Protein 4PBH (pdb70)

CATH classification: 3.40.190.170

Sequence (293 aa):
KEFRLGLITPSPHTWTKAAEAFGAELSEKSGGAHSVSVFPARQLGNEAQLQQLQTGALDAFTVAEVSNRVPNGAFYAPYLAGDINHAAAILRSDTARGLAVLPQQEAGVVGVGFGSSAGRQILSRGAVNSAADLSGLKLRITPFDPILDFYNALGAAPTPPLPAVYDALANGQVDAIDDVELINVLKCHEHADDTILLISNHFPVGLISARVYAGSDADKAISELAKHVDSTLDVYVKEPEWTDALTKVGKTFKRRVDQSFFGDAIAQWETIWADKKAPSLPELRKTAADLQAENLYFQ

B-factor: mean 11.23, std 7.2, range [3.05, 46.14]

Radius of gyration: 19.08 Å; Cα contacts (8 Å, |Δi|>4): 553; chains: 1; bounding box: 40×57×40 Å

Organism: Ruegeria pomeroyi (strain ATCC 700808 / DSM 15171 / DSS-3) (NCBI:txid246200)

GO terms:
  GO:0015740 C4-dicarboxylate transport (P, TAS)
  GO:0030288 outer membrane-bounded periplasmic space (C, TAS)

InterPro domains:
  IPR018389 TRAP transporter solute receptor DctP [PF03480] (34-292)
  IPR018389 TRAP transporter solute receptor DctP [PTHR33376] (11-319)
  IPR038404 TRAP transporter solute receptor DctP superfamily [G3DSA:3.40.190.170] (27-327)

Foldseek 3Di:
DEAEEEEQDDCVDLVNVLVVVLQVVVCVVVVNPYGYDYHYNQNVHDPLVLVCLQVVVHQYDFVQSVCVQAVLLLLLQFPLDVALFLSLLLQPDPLNVVCPCCCVRSQKRWLGKAKDHKWKFFLDDDDFLLVQAAFAEEDAPHVLVVLLSVLSNHNYDYGLVCQLVCLVPVVGGMYIALVSCVVVVSNQNTAEIEAESSTMTDIGRNVVLVVDPVCVVSSVSSVSNSVNSVVVVCRVVSLVVVVVPPHHYYYDYDVRSPCSSVSSCVVCCVRNVSNVVSSVSSVVCVVVVVTDD

Nearest PDB structures (foldseek):
  4pbh-assembly1_A  TM=1.003E+00  e=1.874E-50  Ruegeria pomeroyi DSS-3
  2cex-assembly2_B  TM=8.825E-01  e=1.040E-19  Haemophilus influenzae
  4pf8-assembly2_B  TM=9.011E-01  e=2.348E-18  Sulfitobacter sp. NAS-14.1
  4oan-assembly2_B  TM=8.914E-01  e=1.705E-16  Rhodopseudomonas palustris HaA2
  4n4u-assembly2_B  TM=7.291E-01  e=4.613E-13  Bordetella bronchiseptica RB50

Structure (mmCIF, N/CA/C/O backbone):
data_4PBH
#
_entry.id   4PBH
#
_cell.length_a   62.591
_cell.length_b   62.929
_cell.length_c   75.740
_cell.angle_alpha   90.000
_cell.angle_beta   90.000
_cell.angle_gamma   90.000
#
_symmetry.space_group_name_H-M   'P 21 21 21'
#
loop_
_entity.id
_entity.type
_entity.pdbx_description
1 polymer 'TRAP dicarboxylate transporter, DctP subunit, putative'
2 non-polymer 'BENZOIC ACID'
3 water water
#
loop_
_atom_site.group_PDB
_atom_si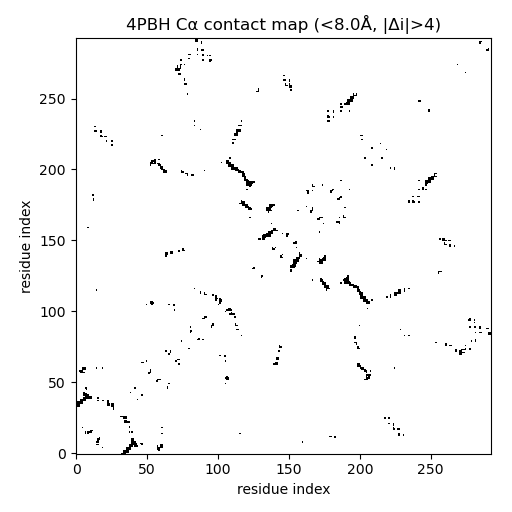te.id
_atom_site.type_symbol
_atom_site.label_atom_id
_atom_site.label_alt_id
_atom_site.label_comp_id
_atom_site.label_asym_id
_atom_site.label_entity_id
_atom_site.label_seq_id
_atom_site.pdbx_PDB_ins_code
_atom_site.Cartn_x
_atom_site.Cartn_y
_atom_site.Cartn_z
_atom_site.occupancy
_atom_site.B_iso_or_equiv
_atom_site.auth_seq_id
_atom_site.auth_comp_id
_atom_site.auth_asym_id
_atom_site.auth_atom_id
_atom_site.pdbx_PDB_model_num
ATOM 1 N N . LYS A 1 27 ? 4.023 18.243 0.768 1.00 15.41 27 LYS A N 1
ATOM 2 C CA . LYS A 1 27 ? 3.004 19.200 1.175 1.00 15.52 27 LYS A CA 1
ATOM 3 C C . LYS A 1 27 ? 3.170 20.479 0.374 1.00 12.52 27 LYS A C 1
ATOM 4 O O . LYS A 1 27 ? 4.286 20.894 0.074 1.00 13.12 27 LYS A O 1
ATOM 22 N N . GLU A 1 28 ? 2.052 21.105 0.021 1.00 15.83 28 GLU A N 1
ATOM 23 C CA . GLU A 1 28 ? 2.066 22.405 -0.634 1.00 14.81 28 GLU A CA 1
ATOM 24 C C . GLU A 1 28 ? 1.918 23.485 0.426 1.00 12.61 28 GLU A C 1
ATOM 25 O O . GLU A 1 28 ? 0.806 23.718 0.918 1.00 17.99 28 GLU A O 1
ATOM 37 N N . PHE A 1 29 ? 3.021 24.096 0.809 1.00 8.04 29 PHE A N 1
ATOM 38 C CA . PHE A 1 29 ? 2.981 25.146 1.806 1.00 7.55 29 PHE A CA 1
ATOM 39 C C . PHE A 1 29 ? 2.581 26.466 1.145 1.00 7.85 29 PHE A C 1
ATOM 40 O O . PHE A 1 29 ? 2.852 26.677 -0.055 1.00 10.13 29 PHE A O 1
ATOM 57 N N . ARG A 1 30 ? 1.941 27.349 1.901 1.00 6.11 30 ARG A N 1
ATOM 58 C CA . ARG A 1 30 ? 1.693 28.716 1.470 1.00 5.61 30 ARG A CA 1
ATOM 59 C C . ARG A 1 30 ? 2.557 29.658 2.295 1.00 4.97 30 ARG A C 1
ATOM 60 O O . ARG A 1 30 ? 2.688 29.476 3.520 1.00 5.84 30 ARG A O 1
ATOM 81 N N . LEU A 1 31 ? 3.129 30.652 1.634 1.00 4.48 31 LEU A N 1
ATOM 82 C CA . LEU A 1 31 ? 3.985 31.633 2.268 1.00 4.49 31 LEU A CA 1
ATOM 83 C C . LEU A 1 31 ? 3.497 33.025 1.888 1.00 4.43 31 LEU A C 1
ATOM 84 O O . LEU A 1 31 ? 3.462 33.375 0.703 1.00 5.15 31 LEU A O 1
ATOM 100 N N . GLY A 1 32 ? 3.112 33.812 2.887 1.00 4.54 32 GLY A N 1
ATOM 101 C CA . GLY A 1 32 ? 2.597 35.158 2.653 1.00 4.78 32 GLY A CA 1
ATOM 102 C C . GLY A 1 32 ? 3.603 36.262 2.932 1.00 4.43 32 GLY A C 1
ATOM 103 O O . GLY A 1 32 ? 4.492 36.120 3.767 1.00 4.70 32 GLY A O 1
ATOM 107 N N . LEU A 1 33 ? 3.448 37.359 2.191 1.00 4.00 33 LEU A N 1
ATOM 108 C CA . LEU A 1 33 ? 4.161 38.617 2.441 1.00 4.28 33 LEU A CA 1
ATOM 109 C C . LEU A 1 33 ? 3.244 39.778 2.150 1.00 4.44 33 LEU A C 1
ATOM 110 O O . LEU A 1 33 ? 2.282 39.640 1.404 1.00 5.28 33 LEU A O 1
ATOM 126 N N . ILE A 1 34 ? 3.595 40.939 2.684 1.00 3.79 34 ILE A N 1
ATOM 127 C CA . ILE A 1 34 ? 2.916 42.171 2.313 1.00 4.32 34 ILE A CA 1
ATOM 128 C C . ILE A 1 34 ? 3.639 42.958 1.243 1.00 4.63 34 ILE A C 1
ATOM 129 O O . ILE A 1 34 ? 3.101 43.953 0.760 1.00 5.28 34 ILE A O 1
ATOM 145 N N . THR A 1 35 ? 4.841 42.545 0.870 1.00 4.54 35 THR A N 1
ATOM 146 C CA . THR A 1 35 ? 5.658 43.305 -0.050 1.00 4.72 35 THR A CA 1
ATOM 147 C C . THR A 1 35 ? 5.232 43.086 -1.501 1.00 5.78 35 THR A C 1
ATOM 148 O O . THR A 1 35 ? 4.762 42.005 -1.883 1.00 5.67 35 THR A O 1
ATOM 159 N N . PRO A 1 36 ? 5.430 44.099 -2.349 1.00 5.01 36 PRO A N 1
ATOM 160 C CA . PRO A 1 36 ? 5.065 43.934 -3.751 1.00 5.43 36 PRO A CA 1
ATOM 161 C C . PRO A 1 36 ? 6.005 42.971 -4.467 1.00 5.42 36 PRO A C 1
ATOM 162 O O . PRO A 1 36 ? 7.048 42.580 -3.948 1.00 5.73 36 PRO A O 1
ATOM 173 N N . SER A 1 37 ? 5.627 42.586 -5.667 1.00 6.97 37 SER A N 1
ATOM 174 C CA . SER A 1 37 ? 6.378 41.593 -6.425 1.00 7.54 37 SER A CA 1
ATOM 175 C C . SER A 1 37 ? 7.840 41.942 -6.726 1.00 9.21 37 SER A C 1
ATOM 176 O O . SER A 1 37 ? 8.684 41.052 -6.668 1.00 9.43 37 SER A O 1
ATOM 184 N N . PRO A 1 38 ? 8.165 43.211 -7.001 1.00 8.38 38 PRO A N 1
ATOM 185 C CA . PRO A 1 38 ? 9.589 43.513 -7.243 1.00 9.87 38 PRO A CA 1
ATOM 186 C C . PRO A 1 38 ? 10.461 43.549 -5.987 1.00 8.41 38 PRO A C 1
ATOM 187 O O . PRO A 1 38 ? 11.686 43.700 -6.091 1.00 9.44 38 PRO A O 1
ATOM 198 N N . HIS A 1 39 ? 9.860 43.437 -4.818 1.00 6.72 39 HIS A N 1
ATOM 199 C CA . HIS A 1 39 ? 10.586 43.630 -3.587 1.00 5.76 39 HIS A CA 1
ATOM 200 C C . HIS A 1 39 ? 11.579 42.499 -3.329 1.00 4.83 39 HIS A C 1
ATOM 201 O O . HIS A 1 39 ? 11.319 41.333 -3.612 1.00 5.49 39 HIS A O 1
ATOM 216 N N . THR A 1 40 ? 12.702 42.857 -2.733 1.00 4.58 40 THR A N 1
ATOM 217 C CA . THR A 1 40 ? 13.721 41.907 -2.321 1.00 4.49 40 THR A CA 1
ATOM 218 C C . THR A 1 40 ? 13.137 40.714 -1.571 1.00 3.80 40 THR A C 1
ATOM 219 O O . THR A 1 40 ? 13.559 39.579 -1.773 1.00 4.28 40 THR A O 1
ATOM 230 N N . TRP A 1 41 ? 12.256 40.959 -0.620 1.00 3.74 41 TRP A N 1
ATOM 231 C CA . TRP A 1 41 ? 11.700 39.857 0.154 1.00 4.15 41 TRP A CA 1
ATOM 232 C C . TRP A 1 41 ? 10.909 38.880 -0.692 1.00 3.84 41 TRP A C 1
ATOM 233 O O . TRP A 1 41 ? 10.947 37.670 -0.458 1.00 5.02 41 TRP A O 1
ATOM 254 N N . THR A 1 42 ? 10.129 39.403 -1.621 1.00 4.19 42 THR A N 1
ATOM 255 C CA . THR A 1 42 ? 9.324 38.547 -2.470 1.00 4.77 42 THR A CA 1
ATOM 256 C C . THR A 1 42 ? 10.212 37.672 -3.321 1.00 4.84 42 THR A C 1
ATOM 257 O O . THR A 1 42 ? 9.978 36.476 -3.479 1.00 5.52 42 THR A O 1
ATOM 268 N N . LYS A 1 43 ? 11.264 38.254 -3.865 1.00 5.18 43 LYS A N 1
ATOM 269 C CA . LYS A 1 43 ? 12.216 37.487 -4.656 1.00 5.79 43 LYS A CA 1
ATOM 270 C C . LYS A 1 43 ? 12.878 36.402 -3.800 1.00 5.59 43 LYS A C 1
ATOM 271 O O . LYS A 1 43 ? 13.093 35.288 -4.269 1.00 6.24 43 LYS A O 1
ATOM 290 N N . ALA A 1 44 ? 13.240 36.728 -2.570 1.00 5.07 44 ALA A N 1
ATOM 291 C CA . ALA A 1 44 ? 13.855 35.743 -1.692 1.00 4.90 44 ALA A CA 1
ATOM 292 C C . ALA A 1 44 ? 12.887 34.608 -1.372 1.00 4.66 44 ALA A C 1
ATOM 293 O O . ALA A 1 44 ? 13.294 33.460 -1.257 1.00 5.86 44 ALA A O 1
ATOM 300 N N . ALA A 1 45 ? 11.617 34.939 -1.196 1.00 4.76 45 ALA A N 1
ATOM 301 C CA . ALA A 1 45 ? 10.612 33.913 -0.924 1.00 5.04 45 ALA A CA 1
ATOM 302 C C . ALA A 1 45 ? 10.440 32.976 -2.116 1.00 5.30 45 ALA A C 1
ATOM 303 O O . ALA A 1 45 ? 10.303 31.757 -1.950 1.00 5.60 45 ALA A O 1
ATOM 310 N N . GLU A 1 46 ? 10.458 33.523 -3.317 1.00 5.28 46 GL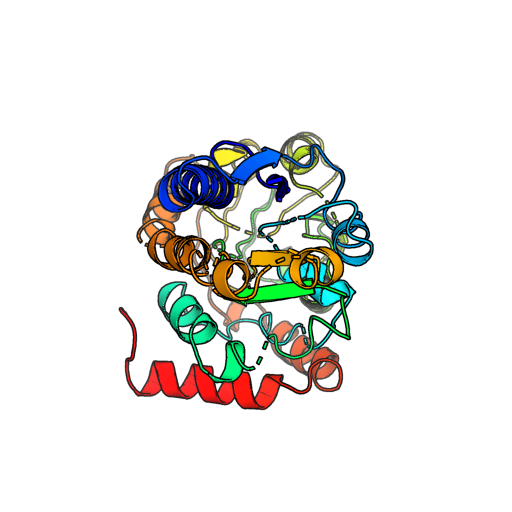U A N 1
ATOM 311 C CA . GLU A 1 46 ? 10.360 32.698 -4.513 1.00 6.70 46 GLU A CA 1
ATOM 312 C C . GLU A 1 46 ? 11.591 31.803 -4.634 1.00 6.73 46 GLU A C 1
ATOM 313 O O . GLU A 1 46 ? 11.489 30.633 -5.006 1.00 7.38 46 GLU A O 1
ATOM 325 N N . ALA A 1 47 ? 12.771 32.341 -4.339 1.00 6.56 47 ALA A N 1
ATOM 326 C CA . ALA A 1 47 ? 13.990 31.556 -4.415 1.00 6.94 47 ALA A CA 1
ATOM 327 C C . ALA A 1 47 ? 13.964 30.429 -3.382 1.00 5.46 47 ALA A C 1
ATOM 328 O O . ALA A 1 47 ? 14.367 29.303 -3.668 1.00 6.75 47 ALA A O 1
ATOM 335 N N . PHE A 1 48 ? 13.498 30.737 -2.177 1.00 5.66 48 PHE A N 1
ATOM 336 C CA . PHE A 1 48 ? 13.302 29.724 -1.152 1.00 6.19 48 PHE A CA 1
ATOM 337 C C . PHE A 1 48 ? 12.369 28.612 -1.640 1.00 5.22 48 PHE A C 1
ATOM 338 O O . PHE A 1 48 ? 12.669 27.434 -1.502 1.00 6.45 48 PHE A O 1
ATOM 355 N N . GLY A 1 49 ? 11.250 29.002 -2.234 1.00 5.94 49 GLY A N 1
ATOM 356 C CA . GLY A 1 49 ? 10.280 28.018 -2.696 1.00 7.18 49 GLY A CA 1
ATOM 357 C C . GLY A 1 49 ? 10.852 27.112 -3.765 1.00 7.56 49 GLY A C 1
ATOM 358 O O . GLY A 1 49 ? 10.617 25.901 -3.775 1.00 8.33 49 GLY A O 1
ATOM 362 N N . ALA A 1 50 ? 11.611 27.688 -4.688 1.00 7.88 50 ALA A N 1
ATOM 363 C CA . ALA A 1 50 ? 12.224 26.898 -5.737 1.00 9.15 50 ALA A CA 1
ATOM 364 C C . ALA A 1 50 ? 13.212 25.911 -5.146 1.00 7.84 50 ALA A C 1
ATOM 365 O O . ALA A 1 50 ? 13.258 24.735 -5.549 1.00 9.09 50 ALA A O 1
ATOM 372 N N . GLU A 1 51 ? 14.024 26.364 -4.208 1.00 7.74 51 GLU A N 1
ATOM 373 C CA . GLU A 1 51 ? 15.019 25.488 -3.642 1.00 8.37 51 GLU A CA 1
ATOM 374 C C . GLU A 1 51 ? 14.381 24.396 -2.782 1.00 7.04 51 GLU A C 1
ATOM 375 O O . GLU A 1 51 ? 14.857 23.273 -2.771 1.00 8.75 51 GLU A O 1
ATOM 387 N N . LEU A 1 52 ? 13.289 24.711 -2.091 1.00 7.46 52 LEU A N 1
ATOM 388 C CA . LEU A 1 52 ? 12.638 23.677 -1.292 1.00 8.36 52 LEU A CA 1
ATOM 389 C C . LEU A 1 52 ? 12.060 22.583 -2.193 1.00 7.72 52 LEU A C 1
ATOM 390 O O . LEU A 1 52 ? 12.158 21.395 -1.893 1.00 8.58 52 LEU A O 1
ATOM 406 N N . SER A 1 53 ? 11.478 22.985 -3.317 1.00 7.90 53 SER A N 1
ATOM 407 C CA . SER A 1 53 ? 10.978 22.028 -4.284 1.00 9.10 53 SER A CA 1
ATOM 408 C C . SER A 1 53 ? 12.112 21.107 -4.746 1.00 8.82 53 SER A C 1
ATOM 409 O O . SER A 1 53 ? 11.951 19.885 -4.819 1.00 10.32 53 SER A O 1
ATOM 417 N N . GLU A 1 54 ? 13.265 21.689 -5.054 1.00 8.90 54 GLU A N 1
ATOM 418 C CA . GLU A 1 54 ? 14.389 20.906 -5.546 1.00 10.56 54 GLU A CA 1
ATOM 419 C C . GLU A 1 54 ? 14.980 20.012 -4.460 1.00 9.81 54 GLU A C 1
ATOM 420 O O . GLU A 1 54 ? 15.174 18.815 -4.672 1.00 10.67 54 GLU A O 1
ATOM 432 N N . LYS A 1 55 ? 15.244 20.588 -3.291 1.00 9.68 55 LYS A N 1
ATOM 433 C CA . LYS A 1 55 ? 15.895 19.825 -2.239 1.00 11.42 55 LYS A CA 1
ATOM 434 C C . LYS A 1 55 ? 15.016 18.703 -1.728 1.00 11.74 55 LYS A C 1
ATOM 435 O O . LYS A 1 55 ? 15.524 17.689 -1.254 1.00 15.33 55 LYS A O 1
ATOM 454 N N . SER A 1 56 ? 13.705 18.879 -1.802 1.00 11.07 56 SER A N 1
ATOM 455 C CA . SER A 1 56 ? 12.778 17.845 -1.350 1.00 11.57 56 SER A CA 1
ATOM 456 C C . SER A 1 56 ? 12.448 16.821 -2.425 1.00 9.98 56 SER A C 1
ATOM 457 O O . SER A 1 56 ? 11.615 15.955 -2.206 1.00 10.03 56 SER A O 1
ATOM 465 N N . GLY A 1 57 ? 13.074 16.920 -3.591 1.00 10.19 57 GLY A N 1
ATOM 466 C CA . GLY A 1 57 ? 12.760 16.021 -4.687 1.00 10.96 57 GLY A CA 1
ATOM 467 C C . GLY A 1 57 ? 11.314 16.119 -5.137 1.00 10.20 57 GLY A C 1
ATOM 468 O O . GLY A 1 57 ? 10.764 15.143 -5.655 1.00 11.34 57 GLY A O 1
ATOM 472 N N . GLY A 1 58 ? 10.698 17.282 -4.956 1.00 10.14 58 GLY A N 1
ATOM 473 C CA . GLY A 1 58 ? 9.322 17.481 -5.362 1.00 11.60 58 GLY A CA 1
ATOM 474 C C . GLY A 1 58 ? 8.291 17.042 -4.348 1.00 11.86 58 GLY A C 1
ATOM 475 O O . GLY A 1 58 ? 7.096 17.123 -4.623 1.00 14.86 58 GLY A O 1
ATOM 479 N N . ALA A 1 59 ? 8.738 16.591 -3.184 1.00 11.06 59 ALA A N 1
ATOM 480 C CA . ALA A 1 59 ? 7.815 16.178 -2.134 1.00 11.53 59 ALA A CA 1
ATOM 481 C C . ALA A 1 59 ? 7.055 17.367 -1.557 1.00 11.97 59 ALA A C 1
ATOM 482 O O . ALA A 1 59 ? 5.902 17.231 -1.135 1.00 14.95 59 ALA A O 1
ATOM 489 N N . HIS A 1 60 ? 7.707 18.526 -1.522 1.00 9.99 60 HIS A N 1
ATOM 490 C CA . HIS A 1 60 ? 7.121 19.753 -1.002 1.00 9.38 60 HIS A CA 1
ATOM 491 C C . HIS A 1 60 ? 7.193 20.856 -2.046 1.00 10.94 60 HIS A C 1
ATOM 492 O O . HIS A 1 60 ? 8.055 20.859 -2.925 1.00 11.73 60 HIS A O 1
ATOM 507 N N . SER A 1 61 ? 6.292 21.821 -1.921 1.00 10.18 61 SER A N 1
ATOM 508 C CA . SER A 1 61 ? 6.379 23.037 -2.705 1.00 10.39 61 SER A CA 1
ATOM 509 C C . SER A 1 61 ? 5.930 24.199 -1.854 1.00 9.83 61 SER A C 1
ATOM 510 O O . SER A 1 61 ? 5.355 24.006 -0.776 1.00 9.98 61 SER A O 1
ATOM 518 N N . VAL A 1 62 ? 6.194 25.395 -2.350 1.00 8.77 62 VAL A N 1
ATOM 519 C CA . VAL A 1 62 ? 5.756 26.610 -1.690 1.00 9.12 62 VAL A CA 1
ATOM 520 C C . VAL A 1 62 ? 5.046 27.476 -2.701 1.00 9.50 62 VAL A C 1
ATOM 521 O O . VAL A 1 62 ? 5.575 27.732 -3.782 1.00 12.15 62 VAL A O 1
ATOM 534 N N . SER A 1 63 ? 3.839 27.897 -2.376 1.00 7.90 63 SER A N 1
ATOM 535 C CA . SER A 1 63 ? 3.130 28.885 -3.158 1.00 7.44 63 SER A CA 1
ATOM 536 C C . SER A 1 63 ? 3.262 30.206 -2.427 1.00 6.49 63 SER A C 1
ATOM 537 O O . SER A 1 63 ? 2.873 30.319 -1.264 1.00 6.96 63 SER A O 1
ATOM 545 N N . VAL A 1 64 ? 3.843 31.182 -3.101 1.00 6.03 64 VAL A N 1
ATOM 546 C CA . VAL A 1 64 ? 4.129 32.479 -2.522 1.00 5.88 64 VAL A CA 1
ATOM 547 C C . VAL A 1 64 ? 2.987 33.441 -2.845 1.00 5.52 64 VAL A C 1
ATOM 548 O O . VAL A 1 64 ? 2.571 33.564 -3.999 1.00 7.11 64 VAL A O 1
ATOM 561 N N . PHE A 1 65 ? 2.529 34.150 -1.823 1.00 5.03 65 PHE A N 1
ATOM 562 C CA . PHE A 1 65 ? 1.425 35.104 -1.930 1.00 5.83 65 PHE A CA 1
ATOM 563 C C . PHE A 1 65 ? 1.932 36.444 -1.433 1.00 5.63 65 PHE A C 1
ATOM 564 O O . PHE A 1 65 ? 1.820 36.756 -0.253 1.00 6.00 65 PHE A O 1
ATOM 581 N N . PRO A 1 66 ? 2.499 37.249 -2.337 1.00 6.80 66 PRO A N 1
ATOM 582 C CA . PRO A 1 66 ? 2.983 38.571 -1.947 1.00 6.42 66 PRO A CA 1
ATOM 583 C C . PRO A 1 66 ? 1.848 39.585 -1.918 1.00 6.20 66 PRO A C 1
ATOM 584 O O . PRO A 1 66 ? 0.667 39.256 -2.088 1.00 7.05 66 PRO A O 1
ATOM 595 N N . ALA A 1 67 ? 2.217 40.829 -1.665 1.00 5.91 67 ALA A N 1
ATOM 596 C CA . ALA A 1 67 ? 1.337 41.981 -1.893 1.00 5.99 67 ALA A CA 1
ATOM 597 C C . ALA A 1 67 ? 0.046 41.908 -1.090 1.00 6.80 67 ALA A C 1
ATOM 598 O O . ALA A 1 67 ? -0.970 42.427 -1.546 1.00 8.73 67 ALA A O 1
ATOM 605 N N . ARG A 1 68 ? 0.088 41.327 0.095 1.00 5.87 68 ARG A N 1
ATOM 606 C CA . ARG A 1 68 ? -1.061 41.293 1.006 1.00 6.15 68 ARG A CA 1
ATOM 607 C C . ARG A 1 68 ? -2.211 40.439 0.491 1.00 6.08 68 ARG A C 1
ATOM 608 O O . ARG A 1 68 ? -3.339 40.544 0.986 1.00 6.88 68 ARG A O 1
ATOM 629 N N . GLN A 1 69 ? -1.954 39.562 -0.469 1.00 6.14 69 GLN A N 1
ATOM 630 C CA . GLN A 1 69 ? -3.020 38.758 -1.027 1.00 6.89 69 GLN A CA 1
ATOM 631 C C . GLN A 1 69 ? -3.787 37.988 0.036 1.00 7.38 69 GLN A C 1
ATOM 632 O O . GLN A 1 69 ? -4.995 37.790 -0.111 1.00 7.87 69 GLN A O 1
ATOM 646 N N . LEU A 1 70 ? -3.118 37.515 1.076 1.00 7.01 70 LEU A N 1
ATOM 647 C CA . LEU A 1 70 ? -3.782 36.689 2.082 1.00 8.16 70 LEU A CA 1
ATOM 648 C C . LEU A 1 70 ? -4.281 37.477 3.293 1.00 8.41 70 LEU A C 1
ATOM 649 O O . LEU A 1 70 ? -4.780 36.884 4.255 1.00 11.39 70 LEU A O 1
ATOM 665 N N . GLY A 1 71 ? -4.173 38.798 3.249 1.00 7.32 71 GLY A N 1
ATOM 666 C CA . GLY A 1 71 ? -4.600 39.643 4.355 1.00 6.33 71 GLY A CA 1
ATOM 667 C C . GLY A 1 71 ? -3.488 40.577 4.762 1.00 6.63 71 GLY A C 1
ATOM 668 O O . GLY A 1 71 ? -2.391 40.573 4.195 1.00 7.85 71 GLY A O 1
ATOM 672 N N . ASN A 1 72 ? -3.775 41.422 5.743 1.00 7.30 72 ASN A N 1
ATOM 673 C CA . ASN A 1 72 ? -2.736 42.266 6.269 1.00 7.15 72 ASN A CA 1
ATOM 674 C C . ASN A 1 72 ? -1.827 41.453 7.185 1.00 6.55 72 ASN A C 1
ATOM 675 O O . ASN A 1 72 ? -2.070 40.259 7.440 1.00 5.40 72 ASN A O 1
ATOM 686 N N . GLU A 1 73 ? -0.739 42.053 7.643 1.00 7.36 73 GLU A N 1
ATOM 687 C CA . GLU A 1 73 ? 0.236 41.293 8.383 1.00 7.01 73 GLU A CA 1
ATOM 688 C C . GLU A 1 73 ? -0.304 40.760 9.708 1.00 5.07 73 GLU A C 1
ATOM 689 O O . GLU A 1 73 ? 0.036 39.659 10.125 1.00 6.28 73 GLU A O 1
ATOM 701 N N . ALA A 1 74 ? -1.152 41.541 10.368 1.00 4.68 74 ALA A N 1
ATOM 702 C CA . ALA A 1 74 ? -1.753 41.068 11.598 1.00 5.27 74 ALA A CA 1
ATOM 703 C C . ALA A 1 74 ? -2.610 39.832 11.346 1.00 3.74 74 ALA A C 1
ATOM 704 O O . ALA A 1 74 ? -2.576 38.891 12.123 1.00 4.70 74 ALA A O 1
ATOM 711 N N . GLN A 1 75 ? -3.382 39.846 10.268 1.00 4.77 75 GLN A N 1
ATOM 712 C CA . GLN A 1 75 ? -4.200 38.701 9.898 1.00 4.65 75 GLN A CA 1
ATOM 713 C C . GLN A 1 75 ? -3.335 37.498 9.561 1.00 4.54 75 GLN A C 1
ATOM 714 O O . GLN A 1 75 ? -3.637 36.366 9.943 1.00 4.52 75 GLN A O 1
ATOM 745 N N . LEU A 1 77 ? -0.382 36.863 10.757 1.00 3.62 77 LEU A N 1
ATOM 746 C CA . LEU A 1 77 ? 0.175 36.323 11.993 1.00 4.38 77 LEU A CA 1
ATOM 747 C C . LEU A 1 77 ? -0.880 35.505 12.744 1.00 3.90 77 LEU A C 1
ATOM 748 O O . LEU A 1 77 ? -0.576 34.448 13.293 1.00 4.47 77 LEU A O 1
ATOM 764 N N . GLN A 1 78 ? -2.134 35.948 12.752 1.00 3.89 78 GLN A N 1
ATOM 765 C CA . GLN A 1 78 ? -3.212 35.167 13.365 1.00 4.39 78 GLN A CA 1
ATOM 766 C C . GLN A 1 78 ? -3.320 33.810 12.728 1.00 4.19 78 GLN A C 1
ATOM 767 O O . GLN A 1 78 ? -3.532 32.819 13.428 1.00 5.25 78 GLN A O 1
ATOM 781 N N . GLN A 1 79 ? -3.195 33.741 11.410 1.00 4.51 79 GLN A N 1
ATOM 782 C CA . GLN A 1 79 ? -3.314 32.464 10.763 1.00 5.10 79 GLN A CA 1
ATOM 783 C C . GLN A 1 79 ? -2.066 31.616 10.773 1.00 3.93 79 GLN A C 1
ATOM 784 O O . GLN A 1 79 ? -2.177 30.396 10.676 1.00 4.63 79 GLN A O 1
ATOM 798 N N . LEU A 1 80 ? -0.895 32.213 10.939 1.00 3.77 80 LEU A N 1
ATOM 799 C CA . LEU A 1 80 ? 0.272 31.410 11.302 1.00 3.82 80 LEU A CA 1
ATOM 800 C C . LEU A 1 80 ? 0.036 30.782 12.671 1.00 3.81 80 LEU A C 1
ATOM 801 O O . LEU A 1 80 ? 0.392 29.627 12.908 1.00 4.67 80 LEU A O 1
ATOM 817 N N . GLN A 1 81 ? -0.585 31.519 13.584 1.00 4.01 81 GLN A N 1
ATOM 818 C CA . GLN A 1 81 ? -0.776 30.990 14.922 1.00 4.13 81 GLN A CA 1
ATOM 819 C C . GLN A 1 81 ? -1.714 29.784 14.890 1.00 4.05 81 GLN A C 1
ATOM 820 O O . GLN A 1 81 ? -1.492 28.797 15.583 1.00 5.13 81 GLN A O 1
ATOM 834 N N . THR A 1 82 ? -2.774 29.843 14.094 1.00 4.13 82 THR A N 1
ATOM 835 C CA . THR A 1 82 ? -3.669 28.699 14.027 1.00 5.04 82 THR A CA 1
ATOM 836 C C . THR A 1 82 ? -3.128 27.583 13.146 1.00 5.21 82 THR A C 1
ATOM 837 O O . THR A 1 82 ? -3.506 26.427 13.333 1.00 6.95 82 THR A O 1
ATOM 848 N N . GLY A 1 83 ? -2.273 27.907 12.184 1.00 4.80 83 GLY A N 1
ATOM 849 C CA . GLY A 1 83 ? -1.802 26.934 11.225 1.00 5.72 83 GLY A CA 1
ATOM 850 C C . GLY A 1 83 ? -2.551 26.979 9.920 1.00 5.50 83 GLY A C 1
ATOM 851 O O . GLY A 1 83 ? -2.241 26.190 9.031 1.00 7.24 83 GLY A O 1
ATOM 855 N N . ALA A 1 84 ? -3.513 27.879 9.772 1.00 5.87 84 ALA A N 1
ATOM 856 C CA . ALA A 1 84 ? -4.191 28.068 8.492 1.00 6.62 84 ALA A CA 1
ATOM 857 C C . ALA A 1 84 ? -3.235 28.617 7.430 1.00 6.27 84 ALA A C 1
ATOM 858 O O . ALA A 1 84 ? -3.439 28.388 6.237 1.00 8.05 84 ALA A O 1
ATOM 865 N N . LEU A 1 85 ? -2.215 29.355 7.856 1.00 5.37 85 LEU A N 1
ATOM 866 C CA . LEU A 1 85 ? -1.134 29.807 6.986 1.00 5.04 85 LEU A CA 1
ATOM 867 C C . LEU A 1 85 ? 0.156 29.140 7.443 1.00 5.14 85 LEU A C 1
ATOM 868 O O . LEU A 1 85 ? 0.455 29.117 8.629 1.00 5.80 85 LEU A O 1
ATOM 884 N N . ASP A 1 86 ? 0.925 28.583 6.517 1.00 4.34 86 ASP A N 1
ATOM 885 C CA . ASP A 1 86 ? 2.114 27.830 6.895 1.00 4.39 86 ASP A CA 1
ATOM 886 C C . ASP A 1 86 ? 3.310 28.689 7.230 1.00 4.22 86 ASP A C 1
ATOM 887 O O . ASP A 1 86 ? 4.046 28.382 8.176 1.00 4.69 86 ASP A O 1
ATOM 913 N N . ALA A 1 88 ? 5.575 32.725 6.494 1.00 4.16 88 ALA A N 1
ATOM 914 C CA . ALA A 1 88 ? 5.593 34.113 6.051 1.00 3.92 88 ALA A CA 1
ATOM 915 C C . ALA A 1 88 ? 7.001 34.656 6.151 1.00 3.73 88 ALA A C 1
ATOM 916 O O . ALA A 1 88 ? 7.796 34.216 6.971 1.00 4.47 88 ALA A O 1
ATOM 923 N N . PHE A 1 89 ? 7.305 35.633 5.304 1.00 3.60 89 PHE A N 1
ATOM 924 C CA . PHE A 1 89 ? 8.452 36.516 5.510 1.00 3.75 89 PHE A CA 1
ATOM 925 C C . PHE A 1 89 ? 7.825 37.810 6.011 1.00 4.31 89 PHE A C 1
ATOM 926 O O . PHE A 1 89 ? 7.209 38.543 5.237 1.00 5.71 89 PHE A O 1
ATOM 960 N N . THR A 1 91 ? 7.444 41.384 8.603 1.00 3.05 91 THR A N 1
ATOM 961 C CA . THR A 1 91 ? 8.133 42.422 9.340 1.00 3.65 91 THR A CA 1
ATOM 962 C C . THR A 1 91 ? 8.223 42.025 10.814 1.00 3.49 91 THR A C 1
ATOM 963 O O . THR A 1 91 ? 7.281 41.501 11.407 1.00 3.88 91 THR A O 1
ATOM 974 N N . VAL A 1 92 ? 9.355 42.314 11.432 1.00 3.31 92 VAL A N 1
ATOM 975 C CA . VAL A 1 92 ? 9.429 42.198 12.872 1.00 3.37 92 VAL A CA 1
ATOM 976 C C . VAL A 1 92 ? 8.535 43.281 13.488 1.00 3.89 92 VAL A C 1
ATOM 977 O O . VAL A 1 92 ? 8.101 43.142 14.633 1.00 4.26 92 VAL A O 1
ATOM 990 N N . ALA A 1 93 ? 8.193 44.313 12.724 1.00 3.38 93 ALA A N 1
ATOM 991 C CA . ALA A 1 93 ? 7.292 45.340 13.192 1.00 4.20 93 ALA A CA 1
ATOM 992 C C . ALA A 1 93 ? 5.949 44.741 13.612 1.00 3.23 93 ALA A C 1
ATOM 993 O O . ALA A 1 93 ? 5.451 45.007 14.717 1.00 4.40 93 ALA A O 1
ATOM 1000 N N . GLU A 1 94 ? 5.346 43.939 12.748 1.00 4.21 94 GLU A N 1
ATOM 1001 C CA . GLU A 1 94 ? 4.093 43.318 13.122 1.00 4.35 94 GLU A CA 1
ATOM 1002 C C . GLU A 1 94 ? 4.291 42.385 14.304 1.00 4.16 94 GLU A C 1
ATOM 1003 O O . GLU A 1 94 ? 3.472 42.360 15.218 1.00 4.69 94 GLU A O 1
ATOM 1015 N N . VAL A 1 95 ? 5.360 41.603 14.303 1.00 4.10 95 VAL A N 1
ATOM 1016 C CA . VAL A 1 95 ? 5.581 40.684 15.402 1.00 4.53 95 VAL A CA 1
ATOM 1017 C C . VAL A 1 95 ? 5.676 41.453 16.724 1.00 4.01 95 VAL A C 1
ATOM 1018 O O . VAL A 1 95 ? 5.226 40.952 17.756 1.00 4.66 95 VAL A O 1
ATOM 1031 N N . SER A 1 96 ? 6.226 42.665 16.708 1.00 4.01 96 SER A N 1
ATOM 1032 C CA . SER A 1 96 ? 6.346 43.452 17.938 1.00 4.22 96 SER A CA 1
ATOM 1033 C C . SER A 1 96 ? 4.995 43.836 18.522 1.00 4.42 96 SER A C 1
ATOM 1034 O O . SER A 1 96 ? 4.906 44.122 19.717 1.00 5.68 96 SER A O 1
ATOM 1042 N N . ASN A 1 97 ? 3.951 43.875 17.706 1.00 4.70 97 ASN A N 1
ATOM 1043 C CA . ASN A 1 97 ? 2.619 44.107 18.242 1.00 4.77 97 ASN A CA 1
ATOM 1044 C C . ASN A 1 97 ? 2.171 42.962 19.154 1.00 5.66 97 ASN A C 1
ATOM 1045 O O . ASN A 1 97 ? 1.465 43.184 20.138 1.00 8.75 97 ASN A O 1
ATOM 1056 N N . ARG A 1 98 ? 2.613 41.752 18.842 1.00 5.11 98 ARG A N 1
ATOM 1057 C CA . ARG A 1 98 ? 2.325 40.540 19.609 1.00 5.16 98 ARG A CA 1
ATOM 1058 C C . ARG A 1 98 ? 3.352 40.302 20.714 1.00 6.01 98 ARG A C 1
ATOM 1059 O O . ARG A 1 98 ? 3.001 39.808 21.781 1.00 7.22 98 ARG A O 1
ATOM 1080 N N . VAL A 1 99 ? 4.610 40.651 20.452 1.00 4.94 99 VAL A N 1
ATOM 1081 C CA . VAL A 1 99 ? 5.746 40.341 21.310 1.00 5.19 99 VAL A CA 1
ATOM 1082 C C . VAL A 1 99 ? 6.548 41.634 21.506 1.00 5.75 99 VAL A C 1
ATOM 1083 O O . VAL A 1 99 ? 7.462 41.936 20.729 1.00 4.93 99 VAL A O 1
ATOM 1096 N N . PRO A 1 100 ? 6.183 42.425 22.517 1.00 5.32 100 PRO A N 1
ATOM 1097 C CA . PRO A 1 100 ? 6.770 43.774 22.592 1.00 5.83 100 PRO A CA 1
ATOM 1098 C C . PRO A 1 100 ? 8.284 43.816 22.769 1.00 4.81 100 PRO A C 1
ATOM 1099 O O . PRO A 1 100 ? 8.892 44.828 22.422 1.00 5.92 100 PRO A O 1
ATOM 1110 N N . ASN A 1 101 ? 8.911 42.756 23.258 1.00 5.16 101 ASN A N 1
ATOM 1111 C CA . ASN A 1 101 ? 10.364 42.770 23.363 1.00 5.51 101 ASN A CA 1
ATOM 1112 C C . ASN A 1 101 ? 11.037 42.940 22.003 1.00 5.39 101 ASN A C 1
ATOM 1113 O O . ASN A 1 101 ? 12.162 43.415 21.932 1.00 5.80 101 ASN A O 1
ATOM 1141 N N . GLY A 1 103 ? 10.418 45.147 20.099 1.00 4.64 103 GLY A N 1
ATOM 1142 C CA . GLY A 1 103 ? 10.606 46.586 20.023 1.00 5.65 103 GLY A CA 1
ATOM 1143 C C . GLY A 1 103 ? 12.040 47.029 20.225 1.00 5.02 103 GLY A C 1
ATOM 1144 O O . GLY A 1 103 ? 12.432 48.117 19.768 1.00 5.38 103 GLY A O 1
ATOM 1148 N N . ALA A 1 104 ? 12.844 46.215 20.906 1.00 5.43 104 ALA A N 1
ATOM 1149 C CA . ALA A 1 104 ? 14.229 46.585 21.188 1.00 5.49 104 ALA A CA 1
ATOM 1150 C C . ALA A 1 104 ? 15.013 46.883 19.912 1.00 4.88 104 ALA A C 1
ATOM 1151 O O . ALA A 1 104 ? 15.921 47.703 19.934 1.00 5.20 104 ALA A O 1
ATOM 1158 N N . PHE A 1 105 ? 14.707 46.202 18.810 1.00 4.03 105 PHE A N 1
ATOM 1159 C CA . PHE A 1 105 ? 15.461 46.412 17.576 1.00 4.04 105 PHE A CA 1
ATOM 1160 C C . PHE A 1 105 ? 15.295 47.806 17.015 1.00 4.47 105 PHE A C 1
ATOM 1161 O O . PHE A 1 105 ? 16.087 48.220 16.164 1.00 5.25 105 PHE A O 1
ATOM 1178 N N . TYR A 1 106 ? 14.262 48.510 17.458 1.00 4.21 106 TYR A N 1
ATOM 1179 C CA . TYR A 1 106 ? 13.865 49.773 16.857 1.00 3.98 106 TYR A CA 1
ATOM 1180 C C . TYR A 1 106 ? 14.378 50.982 17.613 1.00 4.28 106 TYR A C 1
ATOM 1181 O O . TYR A 1 106 ? 14.010 52.114 17.291 1.00 4.75 106 TYR A O 1
ATOM 1199 N N . ALA A 1 107 ? 15.238 50.777 18.601 1.00 3.90 107 ALA A N 1
ATOM 1200 C CA . ALA A 1 107 ? 15.836 51.911 19.285 1.00 4.45 107 ALA A CA 1
ATOM 1201 C C . ALA A 1 107 ? 16.483 52.812 18.236 1.00 5.22 107 ALA A C 1
ATOM 1202 O O . ALA A 1 107 ? 17.279 52.349 17.423 1.00 5.06 107 ALA A O 1
ATOM 1209 N N . PRO A 1 108 ? 16.163 54.109 18.238 1.00 5.58 108 PRO A N 1
ATOM 1210 C CA . PRO A 1 108 ? 16.738 54.949 17.186 1.00 4.61 108 PRO A CA 1
ATOM 1211 C C . PRO A 1 108 ? 18.255 54.948 17.225 1.00 5.30 108 PRO A C 1
ATOM 1212 O O . PRO A 1 108 ? 18.855 55.051 18.294 1.00 6.22 108 PRO A O 1
ATOM 1223 N N . TYR A 1 109 ? 18.872 54.803 16.059 1.00 5.44 109 TYR A N 1
ATOM 1224 C CA . TYR A 1 109 ? 20.315 54.847 15.924 1.00 6.24 109 TYR A CA 1
ATOM 1225 C C . TYR A 1 109 ? 21.031 53.725 16.669 1.00 7.52 109 TYR A C 1
ATOM 1226 O O . TYR A 1 109 ? 22.226 53.800 16.906 1.00 9.35 109 TYR A O 1
ATOM 1244 N N . LEU A 1 110 ? 20.337 52.643 16.970 1.00 6.15 110 LEU A N 1
ATOM 1245 C CA . LEU A 1 110 ? 20.991 51.443 17.472 1.00 7.43 110 LEU A CA 1
ATOM 1246 C C . LEU A 1 110 ? 22.073 50.991 16.488 1.00 7.74 110 LEU A C 1
ATOM 1247 O O . LEU A 1 110 ? 23.193 50.636 16.885 1.00 8.41 110 LEU A O 1
ATOM 1263 N N . ALA A 1 111 ? 21.724 50.985 15.205 1.00 7.32 111 ALA A N 1
ATOM 1264 C CA . ALA A 1 111 ? 22.668 50.705 14.125 1.00 6.93 111 ALA A CA 1
ATOM 1265 C C . ALA A 1 111 ? 23.063 51.984 13.441 1.00 7.32 111 ALA A C 1
ATOM 1266 O O . ALA A 1 111 ? 22.215 52.824 13.124 1.00 9.06 111 ALA A O 1
ATOM 1273 N N . GLY A 1 112 ? 24.333 52.097 13.113 1.00 7.91 112 GLY A N 1
ATOM 1274 C CA . GLY A 1 112 ? 24.863 53.280 12.475 1.00 9.51 112 GLY A CA 1
ATOM 1275 C C . GLY A 1 112 ? 24.675 53.265 10.967 1.00 9.67 112 GLY A C 1
ATOM 1276 O O . GLY A 1 112 ? 24.834 54.302 10.318 1.00 12.65 112 GLY A O 1
ATOM 1280 N N . ASP A 1 113 ? 24.352 52.102 10.400 1.00 7.05 113 ASP A N 1
ATOM 1281 C CA . ASP A 1 113 ? 24.125 51.936 8.965 1.00 7.48 113 ASP A CA 1
ATOM 1282 C C . ASP A 1 113 ? 23.650 50.503 8.746 1.00 4.92 113 ASP A C 1
ATOM 1283 O O . ASP A 1 113 ? 23.548 49.725 9.692 1.00 5.58 113 ASP A O 1
ATOM 1292 N N . ILE A 1 114 ? 23.361 50.150 7.501 1.00 5.26 114 ILE A N 1
ATOM 1293 C CA . ILE A 1 114 ? 22.780 48.867 7.180 1.00 5.68 114 ILE A CA 1
ATOM 1294 C C . ILE A 1 114 ? 23.749 47.711 7.456 1.00 4.98 114 ILE A C 1
ATOM 1295 O O . ILE A 1 114 ? 23.330 46.600 7.797 1.00 5.77 114 ILE A O 1
ATOM 1311 N N . ASN A 1 115 ? 25.047 47.950 7.307 1.00 4.97 115 ASN A N 1
ATOM 1312 C CA . ASN A 1 115 ? 26.019 46.901 7.576 1.00 5.40 115 ASN A CA 1
ATOM 1313 C C . ASN A 1 115 ? 26.103 46.576 9.067 1.00 5.15 115 ASN A C 1
ATOM 1314 O O . ASN A 1 115 ? 26.180 45.412 9.474 1.00 5.69 115 ASN A O 1
ATOM 1325 N N . HIS A 1 116 ? 26.061 47.608 9.888 1.00 4.52 116 HIS A N 1
ATOM 1326 C CA . HIS A 1 116 ? 25.987 47.434 11.333 1.00 4.85 116 HIS A CA 1
ATOM 1327 C C . HIS A 1 116 ? 24.705 46.692 11.706 1.00 4.36 116 HIS A C 1
ATOM 1328 O O . HIS A 1 116 ? 24.719 45.776 12.526 1.00 5.11 116 HIS A O 1
ATOM 1343 N N . ALA A 1 117 ? 23.592 47.085 11.112 1.00 4.92 117 ALA A N 1
ATOM 1344 C CA . ALA A 1 117 ? 22.309 46.430 11.367 1.00 5.39 117 ALA A CA 1
ATOM 1345 C C . ALA A 1 117 ? 22.363 44.949 11.070 1.00 4.58 117 ALA A C 1
ATOM 1346 O O . ALA A 1 117 ? 21.866 44.144 11.857 1.00 5.22 117 ALA A O 1
ATOM 1353 N N . ALA A 1 118 ? 22.911 44.579 9.921 1.00 5.15 118 ALA A N 1
ATOM 1354 C CA . ALA A 1 118 ? 23.003 43.174 9.562 1.00 5.58 118 ALA A CA 1
ATOM 1355 C C . ALA A 1 118 ? 23.808 42.410 10.615 1.00 5.27 118 ALA A C 1
ATOM 1356 O O . ALA A 1 118 ? 23.451 41.285 10.974 1.00 5.74 118 ALA A O 1
ATOM 1363 N N . ALA A 1 119 ? 24.909 42.990 11.095 1.00 5.19 119 ALA A N 1
ATOM 1364 C CA . ALA A 1 119 ? 25.729 42.321 12.102 1.00 5.08 119 ALA A CA 1
ATOM 1365 C C . ALA A 1 119 ? 24.935 42.177 13.398 1.00 4.97 119 ALA A C 1
ATOM 1366 O O . ALA A 1 119 ? 24.997 41.129 14.051 1.00 5.61 119 ALA A O 1
ATOM 1373 N N . ILE A 1 120 ? 24.174 43.190 13.783 1.00 4.92 120 ILE A N 1
ATOM 1374 C CA . ILE A 1 120 ? 23.331 43.072 14.970 1.00 5.32 120 ILE A CA 1
ATOM 1375 C C . ILE A 1 120 ? 22.314 41.934 14.817 1.00 4.54 120 ILE A C 1
ATOM 1376 O O . ILE A 1 120 ? 22.101 41.132 15.731 1.00 5.47 120 ILE A O 1
ATOM 1392 N N . LEU A 1 121 ? 21.705 41.838 13.648 1.00 4.53 121 LEU A N 1
ATOM 1393 C CA . LEU A 1 121 ? 20.652 40.863 13.422 1.00 4.51 121 LEU A CA 1
ATOM 1394 C C . LEU A 1 121 ? 21.173 39.440 13.343 1.00 5.52 121 LEU A C 1
ATOM 1395 O O . LEU A 1 121 ? 20.409 38.487 13.531 1.00 6.43 121 LEU A O 1
ATOM 1411 N N . ARG A 1 122 ? 22.464 39.276 13.083 1.00 4.86 122 ARG A N 1
ATOM 1412 C CA . ARG A 1 122 ? 23.102 37.967 13.065 1.00 6.05 122 ARG A CA 1
ATOM 1413 C C . ARG A 1 122 ? 23.705 37.580 14.415 1.00 5.92 122 ARG A C 1
ATOM 1414 O O . ARG A 1 122 ? 24.208 36.463 14.559 1.00 7.49 122 ARG A O 1
ATOM 1435 N N . SER A 1 123 ? 23.670 38.485 15.387 1.00 5.55 123 SER A N 1
ATOM 1436 C CA . SER A 1 123 ? 24.305 38.247 16.690 1.00 6.35 123 SER A CA 1
ATOM 1437 C C . SER A 1 123 ? 23.593 37.201 17.512 1.00 6.14 123 SER A C 1
ATOM 1438 O O . SER A 1 123 ? 22.410 36.928 17.333 1.00 6.25 123 SER A O 1
ATOM 1446 N N . ASP A 1 124 ? 24.326 36.617 18.446 1.00 7.21 124 ASP A N 1
ATOM 1447 C CA . ASP A 1 124 ? 23.725 35.690 19.395 1.00 9.33 124 ASP A CA 1
ATOM 1448 C C . ASP A 1 124 ? 22.629 36.362 20.211 1.00 7.07 124 ASP A C 1
ATOM 1449 O O . ASP A 1 124 ? 21.627 35.752 20.508 1.00 7.75 124 ASP A O 1
ATOM 1458 N N . THR A 1 125 ? 22.810 37.628 20.560 1.00 8.07 125 THR A N 1
ATOM 1459 C CA . THR A 1 125 ? 21.782 38.328 21.321 1.00 8.21 125 THR A CA 1
ATOM 1460 C C . THR A 1 125 ? 20.478 38.366 20.536 1.00 6.92 125 THR A C 1
ATOM 1461 O O . THR A 1 125 ? 19.412 38.066 21.043 1.00 6.87 125 THR A O 1
ATOM 1472 N N . ALA A 1 126 ? 20.561 38.760 19.282 1.00 6.16 126 ALA A N 1
ATOM 1473 C CA . ALA A 1 126 ? 19.370 38.836 18.459 1.00 6.38 126 ALA A CA 1
ATOM 1474 C C . ALA A 1 126 ? 18.756 37.459 18.268 1.00 6.59 126 ALA A C 1
ATOM 1475 O O . ALA A 1 126 ? 17.539 37.272 18.425 1.00 7.70 126 ALA A O 1
ATOM 1482 N N . ARG A 1 127 ? 19.573 36.471 17.942 1.00 7.02 127 ARG A N 1
ATOM 1483 C CA . ARG A 1 127 ? 19.035 35.159 17.678 1.00 8.61 127 ARG A CA 1
ATOM 1484 C C . ARG A 1 127 ? 18.385 34.580 18.931 1.00 8.07 127 ARG A C 1
ATOM 1485 O O . ARG A 1 127 ? 17.374 33.878 18.832 1.00 8.71 127 ARG A O 1
ATOM 1506 N N . GLY A 1 128 ? 18.929 34.867 20.111 1.00 7.46 128 GLY A N 1
ATOM 1507 C CA . GLY A 1 128 ? 18.327 34.389 21.347 1.00 7.64 128 GLY A CA 1
ATOM 1508 C C . GLY A 1 128 ? 16.902 34.888 21.553 1.00 7.03 128 GLY A C 1
ATOM 1509 O O . GLY A 1 128 ? 16.069 34.217 22.154 1.00 8.42 128 GLY A O 1
ATOM 1530 N N . LEU A 1 130 ? 14.595 35.075 19.457 1.00 6.24 130 LEU A N 1
ATOM 1531 C CA . LEU A 1 130 ? 13.652 34.246 18.700 1.00 7.41 130 LEU A CA 1
ATOM 1532 C C . LEU A 1 130 ? 13.031 33.134 19.535 1.00 5.93 130 LEU A C 1
ATOM 1533 O O . LEU A 1 130 ? 11.982 32.608 19.171 1.00 6.36 130 LEU A O 1
ATOM 1549 N N . ALA A 1 131 ? 13.677 32.741 20.627 1.00 6.59 131 ALA A N 1
ATOM 1550 C CA . ALA A 1 131 ? 13.252 31.548 21.354 1.00 7.12 131 ALA A CA 1
ATOM 1551 C C . ALA A 1 131 ? 11.849 31.660 21.920 1.00 6.73 131 ALA A C 1
ATOM 1552 O O . ALA A 1 131 ? 11.214 30.635 22.151 1.00 7.28 131 ALA A O 1
ATOM 1559 N N . VAL A 1 132 ? 11.376 32.876 22.177 1.00 6.85 132 VAL A N 1
ATOM 1560 C CA . VAL A 1 132 ? 10.069 33.061 22.789 1.00 7.65 132 VAL A CA 1
ATOM 1561 C C . VAL A 1 132 ? 8.919 32.915 21.805 1.00 5.89 132 VAL A C 1
ATOM 1562 O O . VAL A 1 132 ? 7.755 32.868 22.223 1.00 6.50 132 VAL A O 1
ATOM 1575 N N . LEU A 1 133 ? 9.218 32.881 20.513 1.00 5.08 133 LEU A N 1
ATOM 1576 C CA . LEU A 1 133 ? 8.148 33.003 19.534 1.00 4.51 133 LEU A CA 1
ATOM 1577 C C . LEU A 1 133 ? 7.156 31.847 19.502 1.00 4.90 133 LEU A C 1
ATOM 1578 O O . LEU A 1 133 ? 5.957 32.094 19.314 1.00 5.02 133 LEU A O 1
ATOM 1594 N N . PRO A 1 134 ? 7.615 30.602 19.688 1.00 4.61 134 PRO A N 1
ATOM 1595 C CA . PRO A 1 134 ? 6.588 29.548 19.665 1.00 5.97 134 PRO A CA 1
ATOM 1596 C C . PRO A 1 134 ? 5.507 29.735 20.722 1.00 5.79 134 PRO A C 1
ATOM 1597 O O . PRO A 1 134 ? 4.328 29.603 20.429 1.00 6.73 134 PRO A O 1
ATOM 1608 N N A GLN A 1 135 ? 5.882 30.058 21.947 0.66 5.48 135 GLN A N 1
ATOM 1609 N N B GLN A 1 135 ? 5.924 30.051 21.939 0.34 5.68 135 GLN A N 1
ATOM 1610 C CA A GLN A 1 135 ? 4.874 30.248 22.977 0.66 6.03 135 GLN A CA 1
ATOM 1611 C CA B GLN A 1 135 ? 4.997 30.262 23.038 0.34 6.49 135 GLN A CA 1
ATOM 1612 C C A GLN A 1 135 ? 4.157 31.574 22.823 0.66 5.61 135 GLN A C 1
ATOM 1613 C C B GLN A 1 135 ? 4.202 31.545 22.858 0.34 6.07 135 GLN A C 1
ATOM 1614 O O A GLN A 1 135 ? 2.939 31.643 22.948 0.66 6.65 135 GLN A O 1
ATOM 1615 O O B GLN A 1 135 ? 2.979 31.545 22.964 0.34 6.27 135 GLN A O 1
ATOM 1642 N N . GLU A 1 136 ? 4.902 32.639 22.597 1.00 5.75 136 GLU A N 1
ATOM 1643 C CA . GLU A 1 136 ? 4.294 33.956 22.645 1.00 6.89 136 GLU A CA 1
ATOM 1644 C C . GLU A 1 136 ? 3.522 34.338 21.386 1.00 5.17 136 GLU A C 1
ATOM 1645 O O . GLU A 1 136 ? 2.665 35.203 21.445 1.00 5.93 136 GLU A O 1
ATOM 1658 N N . ALA A 1 137 ? 3.845 33.710 20.260 1.00 4.89 137 ALA A N 1
ATOM 1659 C CA . ALA A 1 137 ? 3.224 34.057 18.988 1.00 5.39 137 ALA A CA 1
ATOM 1660 C C . ALA A 1 137 ? 2.811 32.852 18.152 1.00 4.52 137 ALA A C 1
ATOM 1661 O O . ALA A 1 137 ? 2.229 33.038 17.090 1.00 5.49 137 ALA A O 1
ATOM 1668 N N . GLY A 1 138 ? 3.075 31.629 18.606 1.00 4.75 138 GLY A N 1
ATOM 1669 C CA . GLY A 1 138 ? 2.668 30.446 17.861 1.00 5.49 138 GLY A CA 1
ATOM 1670 C C . GLY A 1 138 ? 3.426 30.242 16.568 1.00 4.50 138 GLY A C 1
ATOM 1671 O O . GLY A 1 138 ? 2.918 29.612 15.635 1.00 4.62 138 GLY A O 1
ATOM 1675 N N . VAL A 1 139 ? 4.643 30.762 16.496 1.00 4.28 139 VAL A N 1
ATOM 1676 C CA . VAL A 1 139 ? 5.468 30.643 15.309 1.00 4.54 139 VAL A CA 1
ATOM 1677 C C . VAL A 1 139 ? 6.902 30.302 15.685 1.00 4.31 139 VAL A C 1
ATOM 1678 O O . VAL A 1 139 ? 7.382 30.673 16.743 1.00 5.08 139 VAL A O 1
ATOM 1691 N N . VAL A 1 140 ? 7.570 29.615 14.768 1.00 4.28 140 VAL A N 1
ATOM 1692 C CA . VAL A 1 140 ? 9.004 29.395 14.829 1.00 5.03 140 VAL A CA 1
ATOM 1693 C C . VAL A 1 140 ? 9.656 30.441 13.940 1.00 5.26 140 VAL A C 1
ATOM 1694 O O . VAL A 1 140 ? 9.324 30.556 12.758 1.00 5.35 140 VAL A O 1
ATOM 1707 N N . GLY A 1 141 ? 10.539 31.245 14.524 1.00 4.47 141 GLY A N 1
ATOM 1708 C CA . GLY A 1 141 ? 11.301 32.218 13.765 1.00 5.03 141 GLY A CA 1
ATOM 1709 C C . GLY A 1 141 ? 12.664 31.646 13.456 1.00 5.11 141 GLY A C 1
ATOM 1710 O O . GLY A 1 141 ? 13.430 31.354 14.378 1.00 7.01 141 GLY A O 1
ATOM 1714 N N . VAL A 1 142 ? 12.979 31.474 12.183 1.00 4.80 142 VAL A N 1
ATOM 1715 C CA . VAL A 1 142 ? 14.179 30.756 11.785 1.00 5.71 142 VAL A CA 1
ATOM 1716 C C . VAL A 1 142 ? 15.424 31.610 11.779 1.00 5.43 142 VAL A C 1
ATOM 1717 O O . VAL A 1 142 ? 16.530 31.083 11.803 1.00 6.84 142 VAL A O 1
ATOM 1730 N N . GLY A 1 143 ? 15.262 32.923 11.748 1.00 5.37 143 GLY A N 1
ATOM 1731 C CA . GLY A 1 143 ? 16.377 33.845 11.617 1.00 5.21 143 GLY A CA 1
ATOM 1732 C C . GLY A 1 143 ? 15.849 35.180 11.127 1.00 4.74 143 GLY A C 1
ATOM 1733 O O . GLY A 1 143 ? 14.693 35.292 10.729 1.00 4.63 143 GLY A O 1
ATOM 1737 N N . PHE A 1 144 ? 16.725 36.182 11.157 1.00 5.27 144 PHE A N 1
ATOM 1738 C CA . PHE A 1 144 ? 16.380 37.534 10.753 1.00 5.01 144 PHE A CA 1
ATOM 1739 C C . PHE A 1 144 ? 16.939 37.921 9.390 1.00 6.10 144 PHE A C 1
ATOM 1740 O O . PHE A 1 144 ? 18.085 37.617 9.030 1.00 7.33 144 PHE A O 1
ATOM 1757 N N . GLY A 1 145 ? 16.129 38.632 8.642 1.00 5.05 145 GLY A N 1
ATOM 1758 C CA . GLY A 1 145 ? 16.587 39.417 7.514 1.00 5.17 145 GLY A CA 1
ATOM 1759 C C . GLY A 1 145 ? 16.289 40.874 7.819 1.00 4.22 145 GLY A C 1
ATOM 1760 O O . GLY A 1 145 ? 16.117 41.256 8.968 1.00 4.59 145 GLY A O 1
ATOM 1764 N N A SER A 1 146 ? 16.240 41.700 6.786 0.60 4.71 146 SER A N 1
ATOM 1765 N N B SER A 1 146 ? 16.204 41.693 6.782 0.40 4.46 146 SER A N 1
ATOM 1766 C CA A SER A 1 146 ? 15.838 43.085 6.977 0.60 4.19 146 SER A CA 1
ATOM 1767 C CA B SER A 1 146 ? 15.930 43.109 6.974 0.40 3.75 146 SER A CA 1
ATOM 1768 C C A SER A 1 146 ? 15.293 43.656 5.695 0.60 3.22 146 SER A C 1
ATOM 1769 C C B SER A 1 146 ? 15.410 43.713 5.686 0.40 5.47 146 SER A C 1
ATOM 1770 O O A SER A 1 146 ? 15.358 43.019 4.650 0.60 3.71 146 SER A O 1
ATOM 1771 O O B SER A 1 146 ? 15.618 43.155 4.604 0.40 4.91 146 SER A O 1
ATOM 1786 N N . ALA A 1 147 ? 14.740 44.857 5.806 1.00 4.12 147 ALA A N 1
ATOM 1787 C CA . ALA A 1 147 ? 14.644 45.757 4.681 1.00 4.19 147 ALA A CA 1
ATOM 1788 C C . ALA A 1 147 ? 15.615 46.923 4.940 1.00 5.21 147 ALA A C 1
ATOM 1789 O O . ALA A 1 147 ? 16.612 46.758 5.651 1.00 5.33 147 ALA A O 1
ATOM 1796 N N . GLY A 1 148 ? 15.382 48.080 4.350 1.00 4.47 148 GLY A N 1
ATOM 1797 C CA . GLY A 1 148 ? 16.310 49.180 4.512 1.00 4.68 148 GLY A CA 1
ATOM 1798 C C . GLY A 1 148 ? 16.132 49.950 5.801 1.00 3.73 148 GLY A C 1
ATOM 1799 O O . GLY A 1 148 ? 15.191 49.751 6.560 1.00 5.43 148 GLY A O 1
ATOM 1820 N N . ARG A 1 150 ? 15.154 53.220 7.967 1.00 4.24 150 ARG A N 1
ATOM 1821 C CA . ARG A 1 150 ? 14.051 54.145 7.795 1.00 3.40 150 ARG A CA 1
ATOM 1822 C C . ARG A 1 150 ? 14.526 55.546 7.461 1.00 4.04 150 ARG A C 1
ATOM 1823 O O . ARG A 1 150 ? 15.530 56.016 7.994 1.00 4.78 150 ARG A O 1
ATOM 1844 N N . GLN A 1 151 ? 13.767 56.183 6.571 1.00 3.73 151 GLN A N 1
ATOM 1845 C CA . GLN A 1 151 ? 14.001 57.535 6.079 1.00 4.06 151 GLN A CA 1
ATOM 1846 C C . GLN A 1 151 ? 12.691 58.332 6.168 1.00 4.02 151 GLN A C 1
ATOM 1847 O O . GLN A 1 151 ? 11.634 57.785 6.489 1.00 4.24 151 GLN A O 1
ATOM 1861 N N . ILE A 1 152 ? 12.752 59.620 5.855 1.00 4.36 152 ILE A N 1
ATOM 1862 C CA . ILE A 1 152 ? 11.570 60.482 5.858 1.00 4.93 152 ILE A CA 1
ATOM 1863 C C . ILE A 1 152 ? 11.457 61.206 4.532 1.00 5.76 152 ILE A C 1
ATOM 1864 O O . ILE A 1 152 ? 12.447 61.735 4.009 1.00 6.09 152 ILE A O 1
ATOM 1880 N N . LEU A 1 153 ? 10.252 61.230 3.977 1.00 5.41 153 LEU A N 1
ATOM 1881 C CA . LEU A 1 153 ? 9.929 62.016 2.796 1.00 6.38 153 LEU A CA 1
ATOM 1882 C C . LEU A 1 153 ? 8.840 62.985 3.184 1.00 6.42 153 LEU A C 1
ATOM 1883 O O . LEU A 1 153 ? 7.903 62.600 3.867 1.00 8.56 153 LEU A O 1
ATOM 1899 N N . SER A 1 154 ? 8.907 64.231 2.742 1.00 6.03 154 SER A N 1
ATOM 1900 C CA . SER A 1 154 ? 7.885 65.191 3.080 1.00 6.34 154 SER A CA 1
ATOM 1901 C C . SER A 1 154 ? 7.471 66.019 1.874 1.00 6.96 154 SER A C 1
ATOM 1902 O O . SER A 1 154 ? 8.295 66.312 0.997 1.00 8.42 154 SER A O 1
ATOM 1910 N N . ARG A 1 155 ? 6.194 66.396 1.843 1.00 7.30 155 ARG A N 1
ATOM 1911 C CA . ARG A 1 155 ? 5.658 67.285 0.805 1.00 13.30 155 ARG A CA 1
ATOM 1912 C C . ARG A 1 155 ? 6.064 68.714 1.003 1.00 16.45 155 ARG A C 1
ATOM 1913 O O . ARG A 1 155 ? 5.818 69.550 0.142 1.00 18.17 155 ARG A O 1
ATOM 1934 N N . GLY A 1 156 ? 6.680 69.025 2.126 1.00 12.34 156 GLY A N 1
ATOM 1935 C CA . GLY A 1 156 ? 7.140 70.397 2.321 1.00 17.15 156 GLY A CA 1
ATOM 1936 C C . GLY A 1 156 ? 8.626 70.458 2.624 1.00 16.03 156 GLY A C 1
ATOM 1937 O O . GLY A 1 156 ? 9.277 69.414 2.693 1.00 16.86 156 GLY A O 1
ATOM 1941 N N . ALA A 1 157 ? 9.163 71.666 2.804 1.00 12.25 157 ALA A N 1
ATOM 1942 C CA . ALA A 1 157 ? 10.544 71.834 3.261 1.00 12.31 157 ALA A CA 1
ATOM 1943 C C . ALA A 1 157 ? 10.711 71.278 4.666 1.00 11.45 157 ALA A C 1
ATOM 194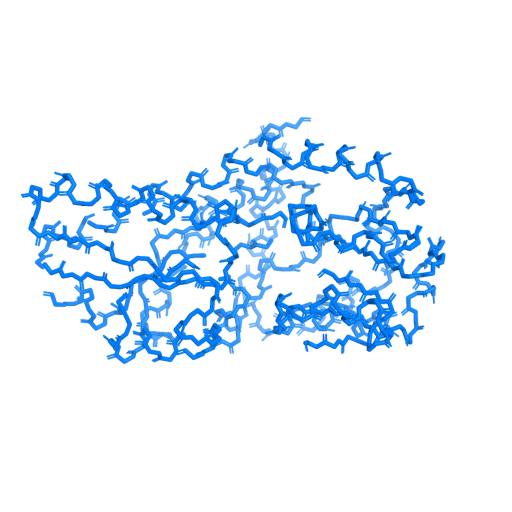4 O O . ALA A 1 157 ? 9.811 71.383 5.505 1.00 14.60 157 ALA A O 1
ATOM 1951 N N . VAL A 1 158 ? 11.863 70.691 4.935 1.00 10.25 158 VAL A N 1
ATOM 1952 C CA . VAL A 1 158 ? 12.186 70.237 6.281 1.00 11.22 158 VAL A CA 1
ATOM 1953 C C . VAL A 1 158 ? 13.616 70.637 6.573 1.00 12.66 158 VAL A C 1
ATOM 1954 O O . VAL A 1 158 ? 14.562 70.050 6.045 1.00 15.37 158 VAL A O 1
ATOM 1967 N N . ASN A 1 159 ? 13.765 71.647 7.410 1.00 11.74 159 ASN A N 1
ATOM 1968 C CA . ASN A 1 159 ? 15.075 72.185 7.755 1.00 14.06 159 ASN A CA 1
ATOM 1969 C C . ASN A 1 159 ? 15.477 71.851 9.184 1.00 16.49 159 ASN A C 1
ATOM 1970 O O . ASN A 1 159 ? 16.651 71.922 9.539 1.00 21.60 159 ASN A O 1
ATOM 1981 N N . SER A 1 160 ? 14.500 71.482 10.001 1.00 12.69 160 SER A N 1
ATOM 1982 C CA . SER A 1 160 ? 14.764 71.059 11.368 1.00 13.33 160 SER A CA 1
ATOM 1983 C C . SER A 1 160 ? 13.621 70.174 11.803 1.00 12.43 160 SER A C 1
ATOM 1984 O O . SER A 1 160 ? 12.581 70.108 11.146 1.00 11.49 160 SER A O 1
ATOM 1992 N N . ALA A 1 161 ? 13.801 69.508 12.933 1.00 13.19 161 ALA A N 1
ATOM 1993 C CA . ALA A 1 161 ? 12.771 68.626 13.443 1.00 14.36 161 ALA A CA 1
ATOM 1994 C C . ALA A 1 161 ? 11.457 69.366 13.708 1.00 13.00 161 ALA A C 1
ATOM 1995 O O . ALA A 1 161 ? 10.383 68.768 13.623 1.00 12.02 161 ALA A O 1
ATOM 2002 N N . ALA A 1 162 ? 11.531 70.652 14.024 1.00 12.86 162 ALA A N 1
ATOM 2003 C CA . ALA A 1 162 ? 10.323 71.422 14.282 1.00 12.16 162 ALA A CA 1
ATOM 2004 C C . ALA A 1 162 ? 9.386 71.440 13.065 1.00 10.12 162 ALA A C 1
ATOM 2005 O O . ALA A 1 162 ? 8.176 71.576 13.204 1.00 12.17 162 ALA A O 1
ATOM 2012 N N . ASP A 1 163 ? 9.949 71.317 11.865 1.00 9.57 163 ASP A N 1
ATOM 2013 C CA . ASP A 1 163 ? 9.141 71.303 10.651 1.00 10.29 163 ASP A CA 1
ATOM 2014 C C . ASP A 1 163 ? 8.273 70.046 10.544 1.00 10.34 163 ASP A C 1
ATOM 2015 O O . ASP A 1 163 ? 7.338 70.023 9.761 1.00 13.74 163 ASP A O 1
ATOM 2024 N N . LEU A 1 164 ? 8.577 69.020 11.332 1.00 9.29 164 LEU A N 1
ATOM 2025 C CA . LEU A 1 164 ? 7.758 67.808 11.372 1.00 10.05 164 LEU A CA 1
ATOM 2026 C C . LEU A 1 164 ? 6.532 67.960 12.267 1.00 9.94 164 LEU A C 1
ATOM 2027 O O . LEU A 1 164 ? 5.640 67.098 12.241 1.00 9.31 164 LEU A O 1
ATOM 2043 N N . SER A 1 165 ? 6.479 69.006 13.081 1.00 10.59 165 SER A N 1
ATOM 2044 C CA . SER A 1 165 ? 5.406 69.139 14.050 1.00 9.67 165 SER A CA 1
ATOM 2045 C C . SER A 1 165 ? 4.056 69.230 13.375 1.00 10.56 165 SER A C 1
ATOM 2046 O O . SER A 1 165 ? 3.842 70.050 12.486 1.00 12.01 165 SER A O 1
ATOM 2054 N N . GLY A 1 166 ? 3.138 68.387 13.810 1.00 9.13 166 GLY A N 1
ATOM 2055 C CA . GLY A 1 166 ? 1.785 68.391 13.288 1.00 10.24 166 GLY A CA 1
ATOM 2056 C C . GLY A 1 166 ? 1.634 67.809 11.892 1.00 10.57 166 GLY A C 1
ATOM 2057 O O . GLY A 1 166 ? 0.532 67.803 11.343 1.00 14.10 166 GLY A O 1
ATOM 2061 N N . LEU A 1 167 ? 2.702 67.305 11.302 1.00 7.48 167 LEU A N 1
ATOM 2062 C CA . LEU A 1 167 ? 2.578 66.711 9.966 1.00 8.87 167 LEU A CA 1
ATOM 2063 C C . LEU A 1 167 ? 1.933 65.357 10.039 1.00 7.71 167 LEU A C 1
ATOM 2064 O O . LEU A 1 167 ? 2.394 64.490 10.783 1.00 6.40 167 LEU A O 1
ATOM 2080 N N . LYS A 1 168 ? 0.888 65.138 9.251 1.00 7.78 168 LYS A N 1
ATOM 2081 C CA . LYS A 1 168 ? 0.325 63.816 9.107 1.00 6.73 168 LYS A CA 1
ATOM 2082 C C . LYS A 1 168 ? 1.346 62.959 8.385 1.00 6.50 168 LYS A C 1
ATOM 2083 O O . LYS A 1 168 ? 1.684 63.218 7.238 1.00 7.23 168 LYS A O 1
ATOM 2102 N N . LEU A 1 169 ? 1.844 61.945 9.063 1.00 5.63 169 LEU A N 1
ATOM 2103 C CA . LEU A 1 169 ? 3.067 61.285 8.627 1.00 5.12 169 LEU A CA 1
ATOM 2104 C C . LEU A 1 169 ? 2.821 59.776 8.611 1.00 4.74 169 LEU A C 1
ATOM 2105 O O . LEU A 1 169 ? 2.580 59.148 9.648 1.00 4.75 169 LEU A O 1
ATOM 2121 N N . ARG A 1 170 ? 2.834 59.166 7.421 1.00 4.64 170 ARG A N 1
ATOM 2122 C CA . ARG A 1 170 ? 2.570 57.737 7.302 1.00 4.35 170 ARG A CA 1
ATOM 2123 C C . ARG A 1 170 ? 3.589 56.906 8.044 1.00 3.87 170 ARG A C 1
ATOM 2124 O O . ARG A 1 170 ? 4.792 57.094 7.892 1.00 3.99 170 ARG A O 1
ATOM 2145 N N . ILE A 1 171 ? 3.092 55.935 8.806 1.00 3.73 171 ILE A N 1
ATOM 2146 C CA . ILE A 1 171 ? 3.930 54.937 9.438 1.00 3.99 171 ILE A CA 1
ATOM 2147 C C . ILE A 1 171 ? 3.425 53.528 9.182 1.00 3.47 171 ILE A C 1
ATOM 2148 O O . ILE A 1 171 ? 2.253 53.294 8.918 1.00 4.48 171 ILE A O 1
ATOM 2164 N N . THR A 1 172 ? 4.362 52.594 9.269 1.00 3.75 172 THR A N 1
ATOM 2165 C CA . THR A 1 172 ? 4.029 51.189 9.446 1.00 3.75 172 THR A CA 1
ATOM 2166 C C . THR A 1 172 ? 3.211 51.055 10.733 1.00 4.45 172 THR A C 1
ATOM 2167 O O . THR A 1 172 ? 3.518 51.726 11.715 1.00 4.06 172 THR A O 1
ATOM 2178 N N . PRO A 1 173 ? 2.183 50.189 10.756 1.00 5.28 173 PRO A N 1
ATOM 2179 C CA . PRO A 1 173 ? 1.369 50.108 11.982 1.00 5.51 173 PRO A CA 1
ATOM 2180 C C . PRO A 1 173 ? 2.045 49.297 13.105 1.00 5.00 173 PRO A C 1
ATOM 2181 O O . PRO A 1 173 ? 1.773 48.101 13.277 1.00 6.44 173 PRO A O 1
ATOM 2192 N N . PHE A 1 174 ? 2.922 49.942 13.858 1.00 4.70 174 PHE A N 1
ATOM 2193 C CA . PHE A 1 174 ? 3.530 49.338 15.038 1.00 4.34 174 PHE A CA 1
ATOM 2194 C C . PHE A 1 174 ? 3.970 50.430 15.986 1.00 4.39 174 PHE A C 1
ATOM 2195 O O . PHE A 1 174 ? 4.146 51.585 15.593 1.00 5.84 174 PHE A O 1
ATOM 2212 N N . ASP A 1 175 ? 4.102 50.094 17.257 1.00 5.46 175 ASP A N 1
ATOM 2213 C CA . ASP A 1 175 ? 4.267 51.105 18.281 1.00 5.29 175 ASP A CA 1
ATOM 2214 C C . ASP A 1 175 ? 5.646 51.767 18.353 1.00 5.23 175 ASP A C 1
ATOM 2215 O O . ASP A 1 175 ? 5.704 52.964 18.583 1.00 4.90 175 ASP A O 1
ATOM 2224 N N . PRO A 1 176 ? 6.760 51.045 18.132 1.00 5.28 176 PRO A N 1
ATOM 2225 C CA . PRO A 1 176 ? 8.051 51.758 18.208 1.00 5.36 176 PRO A CA 1
ATOM 2226 C C . PRO A 1 176 ? 8.117 53.015 17.348 1.00 4.93 176 PRO A C 1
ATOM 2227 O O . PRO A 1 176 ? 8.655 54.036 17.799 1.00 5.61 176 PRO A O 1
ATOM 2238 N N . ILE A 1 177 ? 7.602 52.968 16.120 1.00 4.83 177 ILE A N 1
ATOM 2239 C CA . ILE A 1 177 ? 7.708 54.121 15.238 1.00 4.83 177 ILE A CA 1
ATOM 2240 C C . ILE A 1 177 ? 6.661 55.173 15.581 1.00 4.12 177 ILE A C 1
ATOM 2241 O O . ILE A 1 177 ? 6.920 56.370 15.498 1.00 4.68 177 ILE A O 1
ATOM 2257 N N . LEU A 1 178 ? 5.484 54.732 16.003 1.00 4.68 178 LEU A N 1
ATOM 2258 C CA . LEU A 1 178 ? 4.462 55.645 16.504 1.00 4.49 178 LEU A CA 1
ATOM 2259 C C . LEU A 1 178 ? 5.033 56.487 17.650 1.00 5.00 178 LEU A C 1
ATOM 2260 O O . LEU A 1 178 ? 4.877 57.720 17.696 1.00 4.96 178 LEU A O 1
ATOM 2276 N N . ASP A 1 179 ? 5.738 55.833 18.567 1.00 4.77 179 ASP A N 1
ATOM 2277 C CA . ASP A 1 179 ? 6.288 56.505 19.739 1.00 4.60 179 ASP A CA 1
ATOM 2278 C C . ASP A 1 179 ? 7.351 57.507 19.342 1.00 4.93 179 ASP A C 1
ATOM 2279 O O . ASP A 1 179 ? 7.414 58.603 19.896 1.00 5.47 179 ASP A O 1
ATOM 2288 N N . PHE A 1 180 ? 8.205 57.146 18.387 1.00 5.26 180 PHE A N 1
ATOM 2289 C CA . PHE A 1 180 ? 9.241 58.049 17.893 1.00 5.64 180 PHE A CA 1
ATOM 2290 C C . PHE A 1 180 ? 8.608 59.322 17.341 1.00 4.50 180 PHE A C 1
ATOM 2291 O O . PHE A 1 180 ? 9.011 60.423 17.705 1.00 5.30 180 PHE A O 1
ATOM 2308 N N . TYR A 1 181 ? 7.635 59.197 16.450 1.00 4.16 181 TYR A N 1
ATOM 2309 C CA . TYR A 1 181 ? 7.012 60.368 15.860 1.00 4.52 181 TYR A CA 1
ATOM 2310 C C . TYR A 1 181 ? 6.146 61.133 16.844 1.00 4.41 181 TYR A C 1
ATOM 2311 O O . TYR A 1 181 ? 6.057 62.355 16.748 1.00 5.01 181 TYR A O 1
ATOM 2329 N N . ASN A 1 182 ? 5.539 60.440 17.806 1.00 4.26 182 ASN A N 1
ATOM 2330 C CA . ASN A 1 182 ? 4.822 61.160 18.861 1.00 4.46 182 ASN A CA 1
ATOM 2331 C C . ASN A 1 182 ? 5.772 61.999 19.710 1.00 4.57 182 ASN A C 1
ATOM 2332 O O . ASN A 1 182 ? 5.441 63.120 20.058 1.00 5.51 182 ASN A O 1
ATOM 2343 N N . ALA A 1 183 ? 6.957 61.483 20.005 1.00 4.75 183 ALA A N 1
ATOM 2344 C CA . ALA A 1 183 ? 7.948 62.230 20.750 1.00 5.15 183 ALA A CA 1
ATOM 2345 C C . ALA A 1 183 ? 8.429 63.440 19.951 1.00 6.16 183 ALA A C 1
ATOM 2346 O O . ALA A 1 183 ? 8.771 64.466 20.534 1.00 7.27 183 ALA A O 1
ATOM 2353 N N . LEU A 1 184 ? 8.462 63.330 18.625 1.00 6.37 184 LEU A N 1
ATOM 2354 C CA . LEU A 1 184 ? 8.823 64.450 17.757 1.00 6.97 184 LEU A CA 1
ATOM 2355 C C . LEU A 1 184 ? 7.710 65.455 17.560 1.00 8.10 184 LEU A C 1
ATOM 2356 O O . LEU A 1 184 ? 7.936 66.553 17.057 1.00 11.16 184 LEU A O 1
ATOM 2372 N N . GLY A 1 185 ? 6.496 65.090 17.915 1.00 6.83 185 GLY A N 1
ATOM 2373 C CA . GLY A 1 185 ? 5.355 65.958 17.736 1.00 7.45 185 GLY A CA 1
ATOM 2374 C C . GLY A 1 185 ? 4.747 65.917 16.354 1.00 5.57 185 GLY A C 1
ATOM 2375 O O . GLY A 1 185 ? 3.947 66.790 16.038 1.00 6.01 185 GLY A O 1
ATOM 2379 N N . ALA A 1 186 ? 5.125 64.961 15.519 1.00 5.22 186 ALA A N 1
ATOM 2380 C CA . ALA A 1 186 ? 4.421 64.768 14.262 1.00 5.59 186 ALA A CA 1
ATOM 2381 C C . ALA A 1 186 ? 3.041 64.196 14.538 1.00 5.45 186 ALA A C 1
ATOM 2382 O O . ALA A 1 186 ? 2.657 64.017 15.701 1.00 6.20 186 ALA A O 1
ATOM 2389 N N . ALA A 1 187 ? 2.276 63.917 13.493 1.00 5.46 187 ALA A N 1
ATOM 2390 C CA . ALA A 1 187 ? 0.951 63.305 13.627 1.00 5.76 187 ALA A CA 1
ATOM 2391 C C . ALA A 1 187 ? 0.997 61.959 12.879 1.00 5.68 187 ALA A C 1
ATOM 2392 O O . ALA A 1 187 ? 0.452 61.809 11.764 1.00 6.08 187 ALA A O 1
ATOM 2399 N N . PRO A 1 188 ? 1.640 60.960 13.479 1.00 5.38 188 PRO A N 1
ATOM 2400 C CA . PRO A 1 188 ? 1.799 59.688 12.773 1.00 6.10 188 PRO A CA 1
ATOM 2401 C C . PRO A 1 188 ? 0.467 59.038 12.478 1.00 5.90 188 PRO A C 1
ATOM 2402 O O . PRO A 1 188 ? -0.457 59.032 13.297 1.00 7.06 188 PRO A O 1
ATOM 2413 N N . THR A 1 189 ? 0.413 58.420 11.305 1.00 5.46 189 THR A N 1
ATOM 2414 C CA . THR A 1 189 ? -0.805 57.851 10.760 1.00 6.89 189 THR A CA 1
ATOM 2415 C C . THR A 1 189 ? -0.481 56.483 10.174 1.00 5.03 189 THR A C 1
ATOM 2416 O O . THR A 1 189 ? 0.219 56.403 9.174 1.00 5.02 189 THR A O 1
ATOM 2427 N N . PRO A 1 190 ? -0.978 55.407 10.776 1.00 5.51 190 PRO A N 1
ATOM 2428 C CA . PRO A 1 190 ? -0.649 54.078 10.248 1.00 5.80 190 PRO A CA 1
ATOM 2429 C C . PRO A 1 190 ? -1.336 53.837 8.934 1.00 6.48 190 PRO A C 1
ATOM 2430 O O . PRO A 1 190 ? -2.521 54.115 8.780 1.00 7.56 190 PRO A O 1
ATOM 2475 N N . PRO A 1 192 ? -1.034 50.991 5.324 1.00 7.99 192 PRO A N 1
ATOM 2476 C CA . PRO A 1 192 ? -0.308 49.962 4.586 1.00 7.83 192 PRO A CA 1
ATOM 2477 C C . PRO A 1 192 ? 0.250 50.484 3.266 1.00 7.89 192 PRO A C 1
ATOM 2478 O O . PRO A 1 192 ? -0.187 51.501 2.700 1.00 9.14 192 PRO A O 1
ATOM 2489 N N . LEU A 1 193 ? 1.243 49.756 2.768 1.00 6.13 193 LEU A N 1
ATOM 2490 C CA . LEU A 1 193 ? 1.965 50.180 1.582 1.00 6.38 193 LEU A CA 1
ATOM 2491 C C . LEU A 1 193 ? 1.120 50.596 0.381 1.00 6.47 193 LEU A C 1
ATOM 2492 O O . LEU A 1 193 ? 1.454 51.608 -0.227 1.00 7.17 193 LEU A O 1
ATOM 2508 N N . PRO A 1 194 ? 0.069 49.845 0.009 1.00 6.81 194 PRO A N 1
ATOM 2509 C CA . PRO A 1 194 ? -0.587 50.189 -1.266 1.00 7.76 194 PRO A CA 1
ATOM 2510 C C . PRO A 1 194 ? -1.253 51.561 -1.312 1.00 7.38 194 PRO A C 1
ATOM 2511 O O . PRO A 1 194 ? -1.469 52.078 -2.413 1.00 8.84 194 PRO A O 1
ATOM 2522 N N . ALA A 1 195 ? -1.560 52.139 -0.167 1.00 7.11 195 ALA A N 1
ATOM 2523 C CA . ALA A 1 195 ? -2.296 53.394 -0.112 1.00 8.59 195 ALA A CA 1
ATOM 2524 C C . ALA A 1 195 ? -1.390 54.625 -0.090 1.00 6.47 195 ALA A C 1
ATOM 2525 O O . ALA A 1 195 ? -1.879 55.759 -0.201 1.00 7.08 195 ALA A O 1
ATOM 2532 N N . VAL A 1 196 ? -0.093 54.424 0.086 1.00 6.01 196 VAL A N 1
ATOM 2533 C CA . VAL A 1 196 ? 0.791 55.530 0.446 1.00 6.83 196 VAL A CA 1
ATOM 2534 C C . VAL A 1 196 ? 1.008 56.524 -0.693 1.00 6.73 196 VAL A C 1
ATOM 2535 O O . VAL A 1 196 ? 0.900 57.733 -0.475 1.00 7.13 196 VAL A O 1
ATOM 2548 N N . TYR A 1 197 ? 1.310 56.036 -1.885 1.00 6.01 197 TYR A N 1
ATOM 2549 C CA . TYR A 1 197 ? 1.528 56.916 -3.030 1.00 6.85 197 TYR A CA 1
ATOM 2550 C C . TYR A 1 197 ? 0.319 57.840 -3.199 1.00 6.89 197 TYR A C 1
ATOM 2551 O O . TYR A 1 197 ? 0.464 59.065 -3.325 1.00 8.25 197 TYR A O 1
ATOM 2569 N N . ASP A 1 198 ? -0.881 57.271 -3.184 1.00 7.04 198 ASP A N 1
ATOM 2570 C CA . ASP A 1 198 ? -2.097 58.050 -3.368 1.00 7.17 198 ASP A CA 1
ATOM 2571 C C . ASP A 1 198 ? -2.320 59.030 -2.228 1.00 7.22 198 ASP A C 1
ATOM 2572 O O . ASP A 1 198 ? -2.782 60.144 -2.460 1.00 9.36 198 ASP A O 1
ATOM 2581 N N . ALA A 1 199 ? -2.016 58.626 -1.009 1.00 7.03 199 ALA A N 1
ATOM 2582 C CA . ALA A 1 199 ? -2.212 59.499 0.144 1.00 8.65 199 ALA A CA 1
ATOM 2583 C C . ALA A 1 199 ? -1.327 60.741 0.068 1.00 9.95 199 ALA A C 1
ATOM 2584 O O . ALA A 1 199 ? -1.746 61.822 0.508 1.00 10.98 199 ALA A O 1
ATOM 2591 N N . LEU A 1 200 ? -0.112 60.605 -0.463 1.00 8.89 200 LEU A N 1
ATOM 2592 C CA . LEU A 1 200 ? 0.743 61.762 -0.709 1.00 10.52 200 LEU A CA 1
ATOM 2593 C C . LEU A 1 200 ? 0.195 62.606 -1.838 1.00 14.33 200 LEU A C 1
ATOM 2594 O O . LEU A 1 200 ? 0.171 63.838 -1.751 1.00 16.43 200 LEU A O 1
ATOM 2610 N N . ALA A 1 201 ? -0.185 61.954 -2.927 1.00 14.10 201 ALA A N 1
ATOM 2611 C CA . ALA A 1 201 ? -0.670 62.655 -4.106 1.00 18.84 201 ALA A CA 1
ATOM 2612 C C . ALA A 1 201 ? -1.902 63.490 -3.779 1.00 17.77 201 ALA A C 1
ATOM 2613 O O . ALA A 1 201 ? -2.125 64.541 -4.400 1.00 23.00 201 ALA A O 1
ATOM 2620 N N . ASN A 1 202 ? -2.698 63.033 -2.813 1.00 16.66 202 ASN A N 1
ATOM 2621 C CA . ASN A 1 202 ? -3.991 63.659 -2.520 1.00 21.66 202 ASN A CA 1
ATOM 2622 C C . ASN A 1 202 ? -4.123 64.323 -1.134 1.00 22.89 202 ASN A C 1
ATOM 2623 O O . ASN A 1 202 ? -5.194 64.815 -0.790 1.00 26.57 202 ASN A O 1
ATOM 2634 N N . GLY A 1 203 ? -3.055 64.339 -0.340 1.00 22.50 203 GLY A N 1
ATOM 2635 C CA . GLY A 1 203 ? -3.048 65.074 0.924 1.00 19.59 203 GLY A CA 1
ATOM 2636 C C . GLY A 1 203 ? -3.573 64.404 2.191 1.00 21.71 203 GLY A C 1
ATOM 2637 O O . GLY A 1 203 ? -3.685 65.067 3.226 1.00 26.53 203 GLY A O 1
ATOM 2641 N N . GLN A 1 204 ? -3.906 63.118 2.139 1.00 13.83 204 GLN A N 1
ATOM 2642 C CA . GLN A 1 204 ? -4.255 62.368 3.329 1.00 17.99 204 GLN A CA 1
ATOM 2643 C C . GLN A 1 204 ? -3.044 62.333 4.265 1.00 12.55 204 GLN A C 1
ATOM 2644 O O . GLN A 1 204 ? -3.194 62.195 5.478 1.00 18.32 204 GLN A O 1
ATOM 2658 N N . VAL A 1 205 ? -1.831 62.400 3.694 1.00 11.00 205 VAL A N 1
ATOM 2659 C CA . VAL A 1 205 ? -0.619 62.585 4.493 1.00 8.39 205 VAL A CA 1
ATOM 2660 C C . VAL A 1 205 ? 0.243 63.659 3.882 1.00 8.27 205 VAL A C 1
ATOM 2661 O O . VAL A 1 205 ? 0.189 63.929 2.674 1.00 10.05 205 VAL A O 1
ATOM 2674 N N . ASP A 1 206 ? 1.049 64.273 4.745 1.00 7.42 206 ASP A N 1
ATOM 2675 C CA . ASP A 1 206 ? 2.014 65.302 4.406 1.00 7.94 206 ASP A CA 1
ATOM 2676 C C . ASP A 1 206 ? 3.432 64.756 4.250 1.00 7.30 206 ASP A C 1
ATOM 2677 O O . ASP A 1 206 ? 4.304 65.416 3.692 1.00 7.34 206 ASP A O 1
ATOM 2686 N N . ALA A 1 207 ? 3.685 63.592 4.828 1.00 6.43 207 ALA A N 1
ATOM 2687 C CA . ALA A 1 207 ? 5.029 63.034 4.888 1.00 5.94 207 ALA A CA 1
ATOM 2688 C C . ALA A 1 207 ? 4.904 61.547 5.124 1.00 5.57 207 ALA A C 1
ATOM 2689 O O . ALA A 1 207 ? 3.829 61.068 5.485 1.00 5.70 207 ALA A O 1
ATOM 2696 N N . ILE A 1 208 ? 5.995 60.818 4.921 1.00 5.17 208 ILE A N 1
ATOM 2697 C CA . ILE A 1 208 ? 6.001 59.388 5.125 1.00 4.83 208 ILE A CA 1
ATOM 2698 C C . ILE A 1 208 ? 7.312 58.918 5.742 1.00 4.51 208 ILE A C 1
ATOM 2699 O O . ILE A 1 208 ? 8.382 59.513 5.537 1.00 5.74 208 ILE A O 1
ATOM 2715 N N . ASP A 1 209 ? 7.223 57.819 6.474 1.00 4.31 209 ASP A N 1
ATOM 2716 C CA . ASP A 1 209 ? 8.362 57.058 6.945 1.00 4.04 209 ASP A CA 1
ATOM 2717 C C . ASP A 1 209 ? 8.441 55.837 6.023 1.00 3.80 209 ASP A C 1
ATOM 2718 O O . ASP A 1 209 ? 7.469 55.088 5.881 1.00 4.28 209 ASP A O 1
ATOM 2761 N N . ASP A 1 211 ? 11.633 53.310 3.545 1.00 3.92 211 ASP A N 1
ATOM 2762 C CA . ASP A 1 211 ? 13.018 53.071 3.175 1.00 4.01 211 ASP A CA 1
ATOM 2763 C C . ASP A 1 211 ? 13.255 53.391 1.698 1.00 4.46 211 ASP A C 1
ATOM 2764 O O . ASP A 1 211 ? 12.323 53.642 0.919 1.00 4.44 211 ASP A O 1
ATOM 2774 N N . VAL A 1 212 ? 14.518 53.411 1.298 1.00 3.53 212 VAL A N 1
ATOM 2775 C CA . VAL A 1 212 ? 14.832 53.845 -0.061 1.00 4.17 212 VAL A CA 1
ATOM 2776 C C . VAL A 1 212 ? 14.365 52.865 -1.136 1.00 3.82 212 VAL A C 1
ATOM 2777 O O . VAL A 1 212 ? 13.985 53.298 -2.216 1.00 4.46 212 VAL A O 1
ATOM 2790 N N . GLU A 1 213 ? 14.390 51.570 -0.870 1.00 3.97 213 GLU A N 1
ATOM 2791 C CA . GLU A 1 213 ? 13.906 50.622 -1.866 1.00 3.79 213 GLU A CA 1
ATOM 2792 C C . GLU A 1 213 ? 12.461 50.941 -2.247 1.00 3.86 213 GLU A C 1
ATOM 2793 O O . GLU A 1 213 ? 12.113 51.024 -3.419 1.00 4.94 213 GLU A O 1
ATOM 2805 N N . LEU A 1 214 ? 11.603 51.116 -1.247 1.00 4.38 214 LEU A N 1
ATOM 2806 C CA . LEU A 1 214 ? 10.189 51.334 -1.527 1.00 3.94 214 LEU A CA 1
ATOM 2807 C C . LEU A 1 214 ? 9.901 52.756 -1.981 1.00 4.94 214 LEU A C 1
ATOM 2808 O O . LEU A 1 214 ? 8.976 52.949 -2.762 1.00 5.58 214 LEU A O 1
ATOM 2824 N N . ILE A 1 215 ? 10.690 53.750 -1.573 1.00 4.84 215 ILE A N 1
ATOM 2825 C CA . ILE A 1 215 ? 10.494 55.077 -2.120 1.00 4.84 215 ILE A CA 1
ATOM 2826 C C . ILE A 1 215 ? 10.694 55.002 -3.641 1.00 5.71 215 ILE A C 1
ATOM 2827 O O . ILE A 1 215 ? 9.963 55.624 -4.407 1.00 6.52 215 ILE A O 1
ATOM 2843 N N . ASN A 1 216 ? 11.703 54.245 -4.071 1.00 4.99 216 ASN A N 1
ATOM 2844 C CA . ASN A 1 216 ? 11.933 53.988 -5.489 1.00 6.33 216 ASN A CA 1
ATOM 2845 C C . ASN A 1 216 ? 10.811 53.157 -6.123 1.00 6.41 216 ASN A C 1
ATOM 2846 O O . ASN A 1 216 ? 10.221 53.571 -7.116 1.00 7.72 216 ASN A O 1
ATOM 2857 N N . VAL A 1 217 ? 10.539 51.981 -5.589 1.00 5.77 217 VAL A N 1
ATOM 2858 C CA . VAL A 1 217 ? 9.585 51.067 -6.217 1.00 6.89 217 VAL A CA 1
ATOM 2859 C C . VAL A 1 217 ? 8.160 51.634 -6.262 1.00 7.13 217 VAL A C 1
ATOM 2860 O O . VAL A 1 217 ? 7.462 51.483 -7.266 1.00 8.41 217 VAL A O 1
ATOM 2873 N N . LEU A 1 218 ? 7.724 52.241 -5.159 1.00 5.75 218 LEU A N 1
ATOM 2874 C CA . LEU A 1 218 ? 6.388 52.819 -5.082 1.00 6.17 218 LEU A CA 1
ATOM 2875 C C . LEU A 1 218 ? 6.316 54.229 -5.634 1.00 5.47 218 LEU A C 1
ATOM 2876 O O . LEU A 1 218 ? 5.231 54.802 -5.720 1.00 8.71 218 LEU A O 1
ATOM 2892 N N . LYS A 1 219 ? 7.454 54.804 -6.011 1.00 6.61 219 LYS A N 1
ATOM 2893 C CA . LYS A 1 219 ? 7.518 56.118 -6.666 1.00 7.31 219 LYS A CA 1
ATOM 2894 C C . LYS A 1 219 ? 7.008 57.253 -5.795 1.00 7.04 219 LYS A C 1
ATOM 2895 O O . LYS A 1 219 ? 6.509 58.263 -6.282 1.00 7.88 219 LYS A O 1
ATOM 2914 N N . CYS A 1 220 ? 7.171 57.092 -4.492 1.00 8.29 220 CYS A N 1
ATOM 2915 C CA . CYS A 1 220 ? 6.590 58.057 -3.559 1.00 8.60 220 CYS A CA 1
ATOM 2916 C C . CYS A 1 220 ? 7.290 59.413 -3.573 1.00 11.21 220 CYS A C 1
ATOM 2917 O O . CYS A 1 220 ? 6.754 60.394 -3.062 1.00 16.58 220 CYS A O 1
ATOM 2925 N N . HIS A 1 221 ? 8.461 59.489 -4.180 1.00 9.22 221 HIS A N 1
ATOM 2926 C CA . HIS A 1 221 ? 9.150 60.759 -4.340 1.00 9.43 221 HIS A CA 1
ATOM 2927 C C . HIS A 1 221 ? 8.426 61.693 -5.293 1.00 9.70 221 HIS A C 1
ATOM 2928 O O . HIS A 1 221 ? 8.683 62.895 -5.282 1.00 11.16 221 HIS A O 1
ATOM 2943 N N . GLU A 1 222 ? 7.525 61.182 -6.126 1.00 8.79 222 GLU A N 1
ATOM 2944 C CA . GLU A 1 222 ? 6.917 62.008 -7.160 1.00 12.22 222 GLU A CA 1
ATOM 2945 C C . GLU A 1 222 ? 6.184 63.231 -6.624 1.00 17.28 222 GLU A C 1
ATOM 2946 O O . GLU A 1 222 ? 6.223 64.296 -7.245 1.00 20.92 222 GLU A O 1
ATOM 2958 N N . HIS A 1 223 ? 5.543 63.089 -5.471 1.00 18.18 223 HIS A N 1
ATOM 2959 C CA . HIS A 1 223 ? 4.743 64.176 -4.912 1.00 24.14 223 HIS A CA 1
ATOM 2960 C C . HIS A 1 223 ? 5.447 64.849 -3.712 1.00 22.41 223 HIS A C 1
ATOM 2961 O O . HIS A 1 223 ? 4.965 65.841 -3.158 1.00 25.54 223 HIS A O 1
ATOM 2976 N N . ALA A 1 224 ? 6.600 64.335 -3.324 1.00 17.51 224 ALA A N 1
ATOM 2977 C CA . ALA A 1 224 ? 7.320 64.916 -2.202 1.00 14.88 224 ALA A CA 1
ATOM 2978 C C . ALA A 1 224 ? 8.178 66.084 -2.658 1.00 14.00 224 ALA A C 1
ATOM 2979 O O . ALA A 1 224 ? 8.471 66.232 -3.843 1.00 19.33 224 ALA A O 1
ATOM 2986 N N A ASP A 1 225 ? 8.614 66.896 -1.711 0.46 10.76 225 ASP A N 1
ATOM 2987 N N B ASP A 1 225 ? 8.512 66.948 -1.694 0.54 9.75 225 ASP A N 1
ATOM 2988 C CA A ASP A 1 225 ? 9.537 67.958 -2.018 0.46 11.74 225 ASP A CA 1
ATOM 2989 C CA B ASP A 1 225 ? 9.424 68.082 -1.836 0.54 10.05 225 ASP A CA 1
ATOM 2990 C C A ASP A 1 225 ? 10.885 67.791 -1.340 0.46 8.30 225 ASP A C 1
ATOM 2991 C C B ASP A 1 225 ? 10.842 67.681 -1.405 0.54 8.21 225 ASP A C 1
ATOM 2992 O O A ASP A 1 225 ? 11.872 68.353 -1.813 0.46 9.35 225 ASP A O 1
ATOM 2993 O O B ASP A 1 225 ? 11.820 67.953 -2.104 0.54 7.00 225 ASP A O 1
ATOM 3010 N N . THR A 1 226 ? 10.934 67.022 -0.252 1.00 8.04 226 THR A N 1
ATOM 3011 C CA . THR A 1 226 ? 12.188 66.786 0.448 1.00 7.02 226 THR A CA 1
ATOM 3012 C C . THR A 1 226 ? 12.333 65.333 0.812 1.00 5.96 226 THR A C 1
ATOM 3013 O O . THR A 1 226 ? 11.391 64.700 1.299 1.00 7.25 226 THR A O 1
ATOM 3025 N N . ILE A 1 227 ? 13.524 64.811 0.566 1.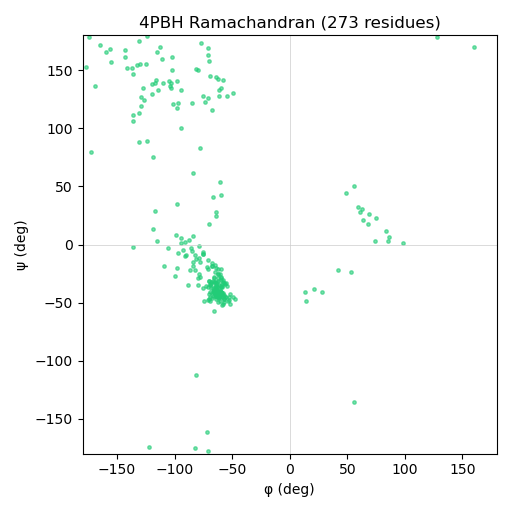00 5.50 227 ILE A N 1
ATOM 3026 C CA . ILE A 1 227 ? 13.913 63.463 0.930 1.00 6.22 227 ILE A CA 1
ATOM 3027 C C . ILE A 1 227 ? 14.998 63.611 2.001 1.00 5.65 227 ILE A C 1
ATOM 3028 O O . ILE A 1 227 ? 16.047 64.221 1.754 1.00 7.05 227 ILE A O 1
ATOM 3044 N N A LEU A 1 228 ? 14.742 63.032 3.163 0.45 5.57 228 LEU A N 1
ATOM 3045 N N B LEU A 1 228 ? 14.698 63.158 3.220 0.55 5.22 228 LEU A N 1
ATOM 3046 C CA A LEU A 1 228 ? 15.599 63.174 4.324 0.45 5.66 228 LEU A CA 1
ATOM 3047 C CA B LEU A 1 228 ? 15.657 63.157 4.319 0.55 5.31 228 LEU A CA 1
ATOM 3048 C C A LEU A 1 228 ? 16.208 61.817 4.686 0.45 4.70 228 LEU A C 1
ATOM 3049 C C B LEU A 1 228 ? 16.186 61.757 4.533 0.55 5.05 228 LEU A C 1
ATOM 3050 O O A LEU A 1 228 ? 15.529 60.958 5.268 0.45 5.30 228 LEU A O 1
ATOM 3051 O O B LEU A 1 228 ? 15.453 60.826 4.890 0.55 4.38 228 LEU A O 1
ATOM 3082 N N . ILE A 1 229 ? 17.472 61.609 4.326 1.00 4.92 229 ILE A N 1
ATOM 3083 C CA . ILE A 1 229 ? 18.164 60.359 4.582 1.00 5.71 229 ILE A CA 1
ATOM 3084 C C . ILE A 1 229 ? 18.705 60.443 5.996 1.00 5.05 229 ILE A C 1
ATOM 3085 O O . ILE A 1 229 ? 19.787 60.961 6.264 1.00 6.91 229 ILE A O 1
ATOM 3102 N N . SER A 1 230 ? 17.872 59.965 6.912 1.00 5.72 230 SER A N 1
ATOM 3103 C CA . SER A 1 230 ? 18.120 59.998 8.344 1.00 5.69 230 SER A CA 1
ATOM 3104 C C . SER A 1 230 ? 18.641 58.669 8.890 1.00 5.36 230 SER A C 1
ATOM 3105 O O . SER A 1 230 ? 19.318 58.642 9.906 1.00 6.05 230 SER A O 1
ATOM 3113 N N . ASN A 1 231 ? 18.311 57.565 8.239 1.00 5.32 231 ASN A N 1
ATOM 3114 C CA . ASN A 1 231 ? 18.713 56.254 8.733 1.00 5.17 231 ASN A CA 1
ATOM 3115 C C . ASN A 1 231 ? 18.400 56.075 10.206 1.00 5.41 231 ASN A C 1
ATOM 3116 O O . ASN A 1 231 ? 19.213 55.550 10.957 1.00 6.84 231 ASN A O 1
ATOM 3127 N N . HIS A 1 232 ? 17.215 56.482 10.636 1.00 4.62 232 HIS A N 1
ATOM 3128 C CA . HIS A 1 232 ? 16.976 56.632 12.073 1.00 4.97 232 HIS A CA 1
ATOM 3129 C C . HIS A 1 232 ? 16.632 55.342 12.799 1.00 4.72 232 HIS A C 1
ATOM 3130 O O . HIS A 1 232 ? 16.725 55.303 14.017 1.00 5.67 232 HIS A O 1
ATOM 3179 N N . PHE A 1 235 ? 14.978 47.970 10.279 1.00 4.30 235 PHE A N 1
ATOM 3180 C CA . PHE A 1 235 ? 13.683 47.406 9.962 1.00 3.11 235 PHE A CA 1
ATOM 3181 C C . PHE A 1 235 ? 13.826 45.911 9.690 1.00 3.45 235 PHE A C 1
ATOM 3182 O O . PHE A 1 235 ? 13.884 45.465 8.537 1.00 3.92 235 PHE A O 1
ATOM 3199 N N . PRO A 1 236 ? 13.908 45.118 10.760 1.00 3.39 236 PRO A N 1
ATOM 3200 C CA . PRO A 1 236 ? 14.163 43.692 10.557 1.00 3.43 236 PRO A CA 1
ATOM 3201 C C . PRO A 1 236 ? 12.978 42.933 9.986 1.00 3.19 236 PRO A C 1
ATOM 3202 O O . PRO A 1 236 ? 11.820 43.340 10.073 1.00 3.32 236 PRO A O 1
ATOM 3230 N N . VAL A 1 238 ? 11.583 38.659 9.691 1.00 3.21 238 VAL A N 1
ATOM 3231 C CA . VAL A 1 238 ? 11.771 37.331 10.253 1.00 3.80 238 VAL A CA 1
ATOM 3232 C C . VAL A 1 238 ? 11.053 36.300 9.391 1.00 3.41 238 VAL A C 1
ATOM 3233 O O . VAL A 1 238 ? 9.941 36.517 8.932 1.00 4.43 238 VAL A O 1
ATOM 3246 N N . GLY A 1 239 ? 11.735 35.181 9.150 1.00 3.61 239 GLY A N 1
ATOM 3247 C CA . GLY A 1 239 ? 11.110 34.058 8.481 1.00 4.47 239 GLY A CA 1
ATOM 3248 C C . GLY A 1 239 ? 10.380 33.210 9.497 1.00 3.80 239 GLY A C 1
ATOM 3249 O O . GLY A 1 239 ? 10.975 32.767 10.478 1.00 4.29 239 GLY A O 1
ATOM 3253 N N . LEU A 1 240 ? 9.082 33.038 9.286 1.00 3.75 240 LEU A N 1
ATOM 3254 C CA . LEU A 1 240 ? 8.205 32.353 10.241 1.00 3.94 240 LEU A CA 1
ATOM 3255 C C . LEU A 1 240 ? 7.610 31.094 9.638 1.00 4.02 240 LEU A C 1
ATOM 3256 O O . LEU A 1 240 ? 7.152 31.078 8.491 1.00 4.47 240 LEU A O 1
ATOM 3272 N N . ILE A 1 241 ? 7.562 30.055 10.467 1.00 4.21 241 ILE A N 1
ATOM 3273 C CA . ILE A 1 241 ? 6.792 28.852 10.194 1.00 4.52 241 ILE A CA 1
ATOM 3274 C C . ILE A 1 241 ? 5.778 28.711 11.313 1.00 4.45 241 ILE A C 1
ATOM 3275 O O . ILE A 1 241 ? 6.116 28.805 12.489 1.00 4.88 241 ILE A O 1
ATOM 3291 N N . SER A 1 242 ? 4.518 28.511 10.974 1.00 4.50 242 SER A N 1
ATOM 3292 C CA . SER A 1 242 ? 3.516 28.218 11.995 1.00 4.61 242 SER A CA 1
ATOM 3293 C C . SER A 1 242 ? 3.997 27.107 12.926 1.00 4.84 242 SER A C 1
ATOM 3294 O O . SER A 1 242 ? 4.412 26.052 12.439 1.00 5.03 242 SER A O 1
ATOM 3302 N N . ALA A 1 243 ? 3.916 27.303 14.238 1.00 4.89 243 ALA A N 1
ATOM 3303 C CA . ALA A 1 243 ? 4.380 26.263 15.153 1.00 5.35 243 ALA A CA 1
ATOM 3304 C C . ALA A 1 243 ? 3.558 24.992 15.000 1.00 5.77 243 ALA A C 1
ATOM 3305 O O . ALA A 1 243 ? 4.095 23.878 15.110 1.00 6.24 243 ALA A O 1
ATOM 3312 N N . ARG A 1 244 ? 2.262 25.124 14.762 1.00 5.43 244 ARG A N 1
ATOM 3313 C CA . ARG A 1 244 ? 1.393 23.977 14.571 1.00 5.72 244 ARG A CA 1
ATOM 3314 C C . ARG A 1 244 ? 1.841 23.193 13.347 1.00 5.81 244 ARG A C 1
ATOM 3315 O O . ARG A 1 244 ? 1.860 21.958 13.353 1.00 6.87 244 ARG A O 1
ATOM 3336 N N . VAL A 1 245 ? 2.177 23.881 12.269 1.00 5.70 245 VAL A N 1
ATOM 3337 C CA . VAL A 1 245 ? 2.614 23.209 11.055 1.00 6.63 245 VAL A CA 1
ATOM 3338 C C . VAL A 1 245 ? 3.990 22.586 11.260 1.00 5.99 245 VAL A C 1
ATOM 3339 O O . VAL A 1 245 ? 4.220 21.444 10.875 1.00 7.33 245 VAL A O 1
ATOM 3352 N N . TYR A 1 246 ? 4.887 23.312 11.898 1.00 6.00 246 TYR A N 1
ATOM 3353 C CA . TYR A 1 246 ? 6.234 22.821 12.174 1.00 6.76 246 TYR A CA 1
ATOM 3354 C C . TYR A 1 246 ? 6.169 21.523 12.972 1.00 6.79 246 TYR A C 1
ATOM 3355 O O . TYR A 1 246 ? 6.885 20.551 12.682 1.00 7.60 246 TYR A O 1
ATOM 3373 N N . ALA A 1 247 ? 5.292 21.475 13.970 1.00 7.63 247 ALA A N 1
ATOM 3374 C CA . ALA A 1 247 ? 5.134 20.280 14.795 1.00 8.30 247 ALA A CA 1
ATOM 3375 C C . ALA A 1 247 ? 4.658 19.074 13.996 1.00 9.71 247 ALA A C 1
ATOM 3376 O O . ALA A 1 247 ? 4.894 17.926 14.405 1.00 11.82 247 ALA A O 1
ATOM 3383 N N . GLY A 1 248 ? 3.979 19.293 12.882 1.00 8.70 248 GLY A N 1
ATOM 3384 C CA . GLY A 1 248 ? 3.541 18.204 12.030 1.00 11.33 248 GLY A CA 1
ATOM 3385 C C . GLY A 1 248 ? 4.585 17.709 11.049 1.00 10.08 248 GLY A C 1
ATOM 3386 O O . GLY A 1 248 ? 4.361 16.696 10.376 1.00 12.18 248 GLY A O 1
ATOM 3407 N N . SER A 1 250 ? 8.162 16.044 9.740 1.00 9.86 250 SER A N 1
ATOM 3408 C CA . SER A 1 250 ? 9.106 15.037 10.195 1.00 10.04 250 SER A CA 1
ATOM 3409 C C . SER A 1 250 ? 10.316 15.731 10.802 1.00 10.33 250 SER A C 1
ATOM 3410 O O . SER A 1 250 ? 10.579 16.906 10.537 1.00 9.30 250 SER A O 1
ATOM 3418 N N . ASP A 1 251 ? 11.082 15.005 11.599 1.00 11.70 251 ASP A N 1
ATOM 3419 C CA . ASP A 1 251 ? 12.261 15.592 12.195 1.00 12.35 251 ASP A CA 1
ATOM 3420 C C . ASP A 1 251 ? 13.245 16.065 11.117 1.00 11.29 251 ASP A C 1
ATOM 3421 O O . ASP A 1 251 ? 13.850 17.124 11.241 1.00 12.11 251 ASP A O 1
ATOM 3430 N N . ALA A 1 252 ? 13.400 15.280 10.060 1.00 10.84 252 ALA A N 1
ATOM 3431 C CA . ALA A 1 252 ? 14.322 15.652 8.994 1.00 12.01 252 ALA A CA 1
ATOM 3432 C C . ALA A 1 252 ? 13.858 16.937 8.323 1.00 10.96 252 ALA A C 1
ATOM 3433 O O . ALA A 1 252 ? 14.664 17.803 7.995 1.00 10.77 252 ALA A O 1
ATOM 3440 N N . ASP A 1 253 ? 12.557 17.059 8.109 1.00 9.36 253 ASP A N 1
ATOM 3441 C CA . ASP A 1 253 ? 12.031 18.243 7.455 1.00 9.69 253 ASP A CA 1
ATOM 3442 C C . ASP A 1 253 ? 12.074 19.473 8.350 1.00 7.85 253 ASP A C 1
ATOM 3443 O O . ASP A 1 253 ? 12.308 20.570 7.860 1.00 8.46 253 ASP A O 1
ATOM 3452 N N . LYS A 1 254 ? 11.846 19.320 9.648 1.00 7.65 254 LYS A N 1
ATOM 3453 C CA . LYS A 1 254 ? 11.992 20.453 10.555 1.00 8.21 254 LYS A CA 1
ATOM 3454 C C . LYS A 1 254 ? 13.360 21.071 10.341 1.00 8.54 254 LYS A C 1
ATOM 3455 O O . LYS A 1 254 ? 13.499 22.297 10.226 1.00 9.64 254 LYS A O 1
ATOM 3474 N N . ALA A 1 255 ? 14.386 20.231 10.312 1.00 9.56 255 ALA A N 1
ATOM 3475 C CA . ALA A 1 255 ? 15.758 20.712 10.208 1.00 10.07 255 ALA A CA 1
ATOM 3476 C C . ALA A 1 255 ? 16.028 21.282 8.826 1.00 10.57 255 ALA A C 1
ATOM 3477 O O . ALA A 1 255 ? 16.570 22.376 8.695 1.00 10.79 255 ALA A O 1
ATOM 3501 N N . ILE A 1 257 ? 13.939 22.300 6.355 1.00 7.83 257 ILE A N 1
ATOM 3502 C CA . ILE A 1 257 ? 13.148 23.442 5.950 1.00 7.01 257 ILE A CA 1
ATOM 3503 C C . ILE A 1 257 ? 13.531 24.681 6.768 1.00 6.87 257 ILE A C 1
ATOM 3504 O O . ILE A 1 257 ? 13.657 25.771 6.215 1.00 7.26 257 ILE A O 1
ATOM 3520 N N . SER A 1 258 ? 13.764 24.532 8.066 1.00 7.10 258 SER A N 1
ATOM 3521 C CA . SER A 1 258 ? 14.152 25.692 8.852 1.00 7.90 258 SER A CA 1
ATOM 3522 C C . SER A 1 258 ? 15.516 26.220 8.410 1.00 8.09 258 SER A C 1
ATOM 3523 O O . SER A 1 258 ? 15.705 27.433 8.291 1.00 8.23 258 SER A O 1
ATOM 3531 N N . GLU A 1 259 ? 16.453 25.331 8.111 1.00 8.62 259 GLU A N 1
ATOM 3532 C CA . GLU A 1 259 ? 17.770 25.779 7.705 1.00 9.92 259 GLU A CA 1
ATOM 3533 C C . GLU A 1 259 ? 17.711 26.465 6.349 1.00 8.13 259 GLU A C 1
ATOM 3534 O O . GLU A 1 259 ? 18.388 27.463 6.111 1.00 8.23 259 GLU A O 1
ATOM 3546 N N . LEU A 1 260 ? 16.948 25.899 5.425 1.00 7.34 260 LEU A N 1
ATOM 3547 C CA . LEU A 1 260 ? 16.824 26.486 4.114 1.00 6.97 260 LEU A CA 1
ATOM 3548 C C . LEU A 1 260 ? 16.167 27.857 4.190 1.00 6.17 260 LEU A C 1
ATOM 3549 O O . LEU A 1 260 ? 16.587 28.805 3.526 1.00 7.01 260 LEU A O 1
ATOM 3582 N N . ALA A 1 262 ? 16.140 29.830 6.770 1.00 5.66 262 ALA A N 1
ATOM 3583 C CA . ALA A 1 262 ? 17.106 30.721 7.416 1.00 5.63 262 ALA A CA 1
ATOM 3584 C C . ALA A 1 262 ? 18.124 31.250 6.411 1.00 6.17 262 ALA A C 1
ATOM 3585 O O . ALA A 1 262 ? 18.506 32.417 6.483 1.00 6.12 262 ALA A O 1
ATOM 3592 N N . LYS A 1 263 ? 18.585 30.403 5.503 1.00 5.97 263 LYS A N 1
ATOM 3593 C CA . LYS A 1 263 ? 19.535 30.823 4.488 1.00 7.49 263 LYS A CA 1
ATOM 3594 C C . LYS A 1 263 ? 18.955 31.907 3.599 1.00 5.94 263 LYS A C 1
ATOM 3595 O O . LYS A 1 263 ? 19.608 32.911 3.307 1.00 6.43 263 LYS A O 1
ATOM 3614 N N . HIS A 1 264 ? 17.720 31.727 3.166 1.00 5.94 264 HIS A N 1
ATOM 3615 C CA . HIS A 1 264 ? 17.098 32.708 2.297 1.00 6.39 264 HIS A CA 1
ATOM 3616 C C . HIS A 1 264 ? 16.762 34.004 3.008 1.00 5.59 264 HIS A C 1
ATOM 3617 O O . HIS A 1 264 ? 16.905 35.084 2.433 1.00 6.25 264 HIS A O 1
ATOM 3632 N N . VAL A 1 265 ? 16.347 33.927 4.259 1.00 4.87 265 VAL A N 1
ATOM 3633 C CA . VAL A 1 265 ? 16.130 35.144 5.010 1.00 5.39 265 VAL A CA 1
ATOM 3634 C C . VAL A 1 265 ? 17.447 35.889 5.220 1.00 5.55 265 VAL A C 1
ATOM 3635 O O . VAL A 1 265 ? 17.516 37.111 5.050 1.00 5.45 265 VAL A O 1
ATOM 3648 N N . ASP A 1 266 ? 18.492 35.173 5.578 1.00 5.10 266 ASP A N 1
ATOM 3649 C CA . ASP A 1 266 ? 19.775 35.800 5.789 1.00 5.68 266 ASP A CA 1
ATOM 3650 C C . ASP A 1 266 ? 20.271 36.462 4.511 1.00 5.77 266 ASP A C 1
ATOM 3651 O O . ASP A 1 266 ? 20.929 37.512 4.570 1.00 6.26 266 ASP A O 1
ATOM 3660 N N . SER A 1 267 ? 19.978 35.867 3.354 1.00 6.39 267 SER A N 1
ATOM 3661 C CA . SER A 1 267 ? 20.448 36.404 2.083 1.00 6.65 267 SER A CA 1
ATOM 3662 C C . SER A 1 267 ? 19.977 37.829 1.878 1.00 6.00 267 SER A C 1
ATOM 3663 O O . SER A 1 267 ? 20.640 38.606 1.205 1.00 6.11 267 SER A O 1
ATOM 3671 N N . THR A 1 268 ? 18.826 38.174 2.418 1.00 5.14 268 THR A N 1
ATOM 3672 C CA . THR A 1 268 ? 18.342 39.527 2.224 1.00 5.47 268 THR A CA 1
ATOM 3673 C C . THR A 1 268 ? 19.282 40.558 2.841 1.00 5.31 268 THR A C 1
ATOM 3674 O O . THR A 1 268 ? 19.409 41.665 2.307 1.00 5.19 268 THR A O 1
ATOM 3685 N N . LEU A 1 269 ? 19.958 40.210 3.928 1.00 5.10 269 LEU A N 1
ATOM 3686 C CA . LEU A 1 269 ? 20.870 41.169 4.550 1.00 4.87 269 LEU A CA 1
ATOM 3687 C C . LEU A 1 269 ? 21.944 41.579 3.560 1.00 4.82 269 LEU A C 1
ATOM 3688 O O . LEU A 1 269 ? 22.295 42.756 3.475 1.00 5.79 269 LEU A O 1
ATOM 3704 N N . ASP A 1 270 ? 22.460 40.636 2.787 1.00 5.14 270 ASP A N 1
ATOM 3705 C CA . ASP A 1 270 ? 23.501 40.979 1.827 1.00 5.72 270 ASP A CA 1
ATOM 3706 C C . ASP A 1 270 ? 22.982 41.814 0.669 1.00 6.03 270 ASP A C 1
ATOM 3707 O O . ASP A 1 270 ? 23.719 42.637 0.127 1.00 7.79 270 ASP A O 1
ATOM 3716 N N . VAL A 1 271 ? 21.724 41.620 0.289 1.00 6.04 271 VAL A N 1
ATOM 3717 C CA . VAL A 1 271 ? 21.135 42.487 -0.718 1.00 4.96 271 VAL A CA 1
ATOM 3718 C C . VAL A 1 271 ? 21.086 43.921 -0.218 1.00 6.23 271 VAL A C 1
ATOM 3719 O O . VAL A 1 271 ? 21.537 44.834 -0.929 1.00 6.94 271 VAL A O 1
ATOM 3732 N N . TYR A 1 272 ? 20.581 44.165 0.980 1.00 5.34 272 TYR A N 1
ATOM 3733 C CA . TYR A 1 272 ? 20.523 45.531 1.478 1.00 5.52 272 TYR A CA 1
ATOM 3734 C C . TYR A 1 272 ? 21.898 46.117 1.726 1.00 5.99 272 TYR A C 1
ATOM 3735 O O . TYR A 1 272 ? 22.106 47.309 1.495 1.00 7.32 272 TYR A O 1
ATOM 3770 N N . VAL A 1 274 ? 24.441 45.785 -0.058 1.00 7.38 274 VAL A N 1
ATOM 3771 C CA . VAL A 1 274 ? 24.917 46.219 -1.365 1.00 9.34 274 VAL A CA 1
ATOM 3772 C C . VAL A 1 274 ? 24.045 47.348 -1.923 1.00 8.02 274 VAL A C 1
ATOM 3773 O O . VAL A 1 274 ? 24.564 48.386 -2.386 1.00 8.29 274 VAL A O 1
ATOM 3786 N N . LYS A 1 275 ? 22.732 47.165 -1.882 1.00 6.88 275 LYS A N 1
ATOM 3787 C CA . LYS A 1 275 ? 21.821 48.025 -2.625 1.00 6.19 275 LYS A CA 1
ATOM 3788 C C . LYS A 1 275 ? 21.405 49.287 -1.895 1.00 5.87 275 LYS A C 1
ATOM 3789 O O . LYS A 1 275 ? 20.985 50.255 -2.538 1.00 6.09 275 LYS A O 1
ATOM 3808 N N . GLU A 1 276 ? 21.487 49.337 -0.583 1.00 5.33 276 GLU A N 1
ATOM 3809 C CA . GLU A 1 276 ? 21.049 50.511 0.123 1.00 6.84 276 GLU A CA 1
ATOM 3810 C C . GLU A 1 276 ? 21.674 51.814 -0.421 1.00 5.76 276 GLU A C 1
ATOM 3811 O O . GLU A 1 276 ? 20.942 52.768 -0.696 1.00 5.73 276 GLU A O 1
ATOM 3823 N N . PRO A 1 277 ? 23.003 51.889 -0.580 1.00 6.14 277 PRO A N 1
ATOM 3824 C CA . PRO A 1 277 ? 23.538 53.149 -1.106 1.00 6.30 277 PRO A CA 1
ATOM 3825 C C . PRO A 1 277 ? 23.209 53.380 -2.572 1.00 6.06 277 PRO A C 1
ATOM 3826 O O . PRO A 1 277 ? 23.246 54.520 -3.027 1.00 6.11 277 PRO A O 1
ATOM 3837 N N . GLU A 1 278 ? 22.894 52.321 -3.298 1.00 5.34 278 GLU A N 1
ATOM 3838 C CA . GLU A 1 278 ? 22.545 52.424 -4.710 1.00 5.81 278 GLU A CA 1
ATOM 3839 C C . GLU A 1 278 ? 21.136 53.010 -4.881 1.00 5.26 278 GLU A C 1
ATOM 3840 O O . GLU A 1 278 ? 20.933 53.930 -5.675 1.00 5.69 278 GLU A O 1
ATOM 3852 N N . TRP A 1 279 ? 20.176 52.476 -4.149 1.00 4.83 279 TRP A N 1
ATOM 3853 C CA . TRP A 1 279 ? 18.831 53.057 -4.100 1.00 4.64 279 TRP A CA 1
ATOM 3854 C C . TRP A 1 279 ? 18.861 54.479 -3.573 1.00 4.59 279 TRP A C 1
ATOM 3855 O O . TRP A 1 279 ? 18.093 55.339 -4.008 1.00 5.52 279 TRP A O 1
ATOM 3876 N N . THR A 1 280 ? 19.750 54.750 -2.623 1.00 4.55 280 THR A N 1
ATOM 3877 C CA . THR A 1 280 ? 19.842 56.092 -2.071 1.00 4.56 280 THR A CA 1
ATOM 3878 C C . THR A 1 280 ? 20.359 57.055 -3.131 1.00 5.35 280 THR A C 1
ATOM 3879 O O . THR A 1 280 ? 19.796 58.143 -3.322 1.00 5.06 280 THR A O 1
ATOM 3890 N N . ASP A 1 281 ? 21.403 56.675 -3.855 1.00 5.12 281 ASP A N 1
ATOM 3891 C CA . ASP A 1 281 ? 21.901 57.548 -4.887 1.00 5.45 281 ASP A CA 1
ATOM 3892 C C . ASP A 1 281 ? 20.871 57.747 -6.001 1.00 5.55 281 ASP A C 1
ATOM 3893 O O . ASP A 1 281 ? 20.789 58.823 -6.584 1.00 5.77 281 ASP A O 1
ATOM 3902 N N . ALA A 1 282 ? 20.069 56.737 -6.300 1.00 5.45 282 ALA A N 1
ATOM 3903 C CA . ALA A 1 282 ? 19.025 56.910 -7.297 1.00 6.31 282 ALA A CA 1
ATOM 3904 C C . ALA A 1 282 ? 18.079 58.045 -6.909 1.00 5.52 282 ALA A C 1
ATOM 3905 O O . ALA A 1 282 ? 17.553 58.741 -7.781 1.00 6.53 282 ALA A O 1
ATOM 3912 N N . LEU A 1 283 ? 17.864 58.251 -5.615 1.00 5.21 283 LEU A N 1
ATOM 3913 C CA . LEU A 1 283 ? 16.958 59.295 -5.151 1.00 5.47 283 LEU A CA 1
ATOM 3914 C C . LEU A 1 283 ? 17.571 60.686 -5.176 1.00 5.78 283 LEU A C 1
ATOM 3915 O O . LEU A 1 283 ? 16.885 61.664 -4.855 1.00 6.00 283 LEU A O 1
ATOM 3931 N N . THR A 1 284 ? 18.832 60.803 -5.579 1.00 5.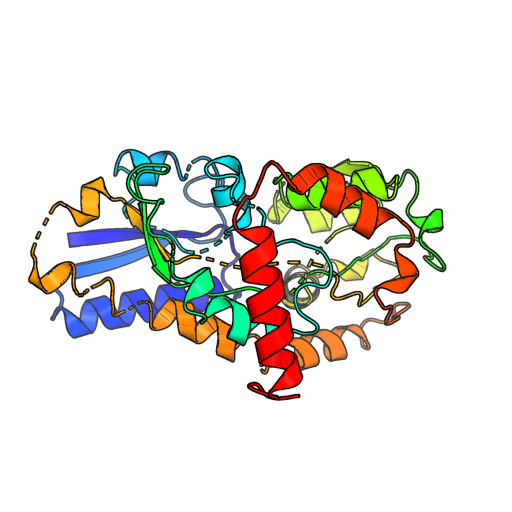56 284 THR A N 1
ATOM 3932 C CA . THR A 1 284 ? 19.398 62.102 -5.883 1.00 6.06 284 THR A CA 1
ATOM 3933 C C . THR A 1 284 ? 19.104 62.501 -7.329 1.00 6.22 284 THR A C 1
ATOM 3934 O O . THR A 1 284 ? 19.455 63.602 -7.737 1.00 7.23 284 THR A O 1
ATOM 3945 N N . LYS A 1 285 ? 18.452 61.624 -8.089 1.00 7.21 285 LYS A N 1
ATOM 3946 C CA . LYS A 1 285 ? 18.195 61.850 -9.517 1.00 7.28 285 LYS A CA 1
ATOM 3947 C C . LYS A 1 285 ? 16.715 61.942 -9.817 1.00 7.73 285 LYS A C 1
ATOM 3948 O O . LYS A 1 285 ? 16.287 61.622 -10.929 1.00 9.75 285 LYS A O 1
ATOM 3967 N N . VAL A 1 286 ? 15.932 62.390 -8.847 1.00 6.86 286 VAL A N 1
ATOM 3968 C CA . VAL A 1 286 ? 14.498 62.548 -9.035 1.00 7.28 286 VAL A CA 1
ATOM 3969 C C . VAL A 1 286 ? 14.061 64.003 -8.862 1.00 6.78 286 VAL A C 1
ATOM 3970 O O . VAL A 1 286 ? 12.883 64.276 -8.751 1.00 8.32 286 VAL A O 1
ATOM 3983 N N . GLY A 1 287 ? 15.013 64.937 -8.850 1.00 7.64 287 GLY A N 1
ATOM 3984 C CA . GLY A 1 287 ? 14.678 66.358 -8.920 1.00 8.16 287 GLY A CA 1
ATOM 3985 C C . GLY A 1 287 ? 14.126 66.955 -7.642 1.00 10.09 287 GLY A C 1
ATOM 3986 O O . GLY A 1 287 ? 13.461 67.992 -7.677 1.00 11.65 287 GLY A O 1
ATOM 3990 N N . LYS A 1 288 ? 14.411 66.338 -6.509 1.00 7.78 288 LYS A N 1
ATOM 3991 C CA . LYS A 1 288 ? 13.887 66.830 -5.241 1.00 8.43 288 LYS A CA 1
ATOM 3992 C C . LYS A 1 288 ? 14.983 67.309 -4.304 1.00 8.10 288 LYS A C 1
ATOM 3993 O O . LYS A 1 288 ? 16.161 67.045 -4.505 1.00 11.83 288 LYS A O 1
ATOM 4012 N N . THR A 1 289 ? 14.601 68.027 -3.269 1.00 7.89 289 THR A N 1
ATOM 4013 C CA . THR A 1 289 ? 15.568 68.448 -2.272 1.00 7.39 289 THR A CA 1
ATOM 4014 C C . THR A 1 289 ? 15.980 67.214 -1.502 1.00 7.51 289 THR A C 1
ATOM 4015 O O . THR A 1 289 ? 15.127 66.489 -1.000 1.00 10.33 289 THR A O 1
ATOM 4026 N N . PHE A 1 290 ? 17.270 66.938 -1.419 1.00 7.23 290 PHE A N 1
ATOM 4027 C CA . PHE A 1 290 ? 17.794 65.703 -0.855 1.00 7.05 290 PHE A CA 1
ATOM 4028 C C . PHE A 1 290 ? 18.794 66.088 0.202 1.00 7.38 290 PHE A C 1
ATOM 4029 O O . PHE A 1 290 ? 19.713 66.871 -0.069 1.00 8.47 290 PHE A O 1
ATOM 4046 N N . LYS A 1 291 ? 18.619 65.605 1.422 1.00 7.25 291 LYS A N 1
ATOM 4047 C CA . LYS A 1 291 ? 19.553 65.928 2.491 1.00 8.68 291 LYS A CA 1
ATOM 4048 C C . LYS A 1 291 ? 19.772 64.759 3.424 1.00 8.33 291 LYS A C 1
ATOM 4049 O O . LYS A 1 291 ? 18.854 63.981 3.696 1.00 10.51 291 LYS A O 1
ATOM 4068 N N A ARG A 1 292 ? 21.006 64.616 3.885 0.49 7.87 292 ARG A N 1
ATOM 4069 N N B ARG A 1 292 ? 21.003 64.631 3.896 0.51 7.87 292 ARG A N 1
ATOM 4070 C CA A ARG A 1 292 ? 21.383 63.616 4.872 0.49 8.46 292 ARG A CA 1
ATOM 4071 C CA B ARG A 1 292 ? 21.372 63.669 4.918 0.51 8.09 292 ARG A CA 1
ATOM 4072 C C A ARG A 1 292 ? 21.432 64.283 6.247 0.49 9.92 292 ARG A C 1
ATOM 4073 C C B ARG A 1 292 ? 21.367 64.343 6.262 0.51 10.08 292 ARG A C 1
ATOM 4074 O O A ARG A 1 292 ? 22.025 65.357 6.390 0.49 13.28 292 ARG A O 1
ATOM 4075 O O B ARG A 1 292 ? 21.867 65.463 6.410 0.51 13.32 292 ARG A O 1
ATOM 4116 N N . VAL A 1 293 ? 20.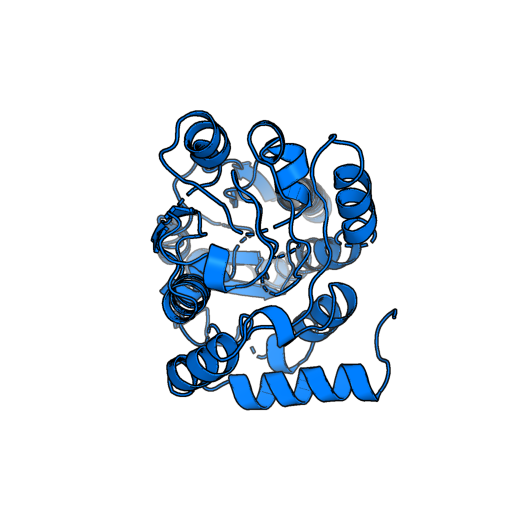802 63.668 7.246 1.00 9.53 293 VAL A N 1
ATOM 4117 C CA . VAL A 1 293 ? 20.821 64.181 8.604 1.00 11.60 293 VAL A CA 1
ATOM 4118 C C . VAL A 1 293 ? 21.244 63.078 9.555 1.00 11.64 293 VAL A C 1
ATOM 4119 O O . VAL A 1 293 ? 21.204 61.891 9.227 1.00 13.64 293 VAL A O 1
ATOM 4132 N N . ASP A 1 294 ? 21.648 63.473 10.751 1.00 16.06 294 ASP A N 1
ATOM 4133 C CA . ASP A 1 294 ? 22.080 62.497 11.730 1.00 16.63 294 ASP A CA 1
ATOM 4134 C C . ASP A 1 294 ? 21.242 62.611 12.981 1.00 11.80 294 ASP A C 1
ATOM 4135 O O . ASP A 1 294 ? 20.271 63.369 13.036 1.00 11.80 294 ASP A O 1
ATOM 4144 N N . GLN A 1 295 ? 21.625 61.841 13.983 1.00 10.57 295 GLN A N 1
ATOM 4145 C CA . GLN A 1 295 ? 20.842 61.686 15.181 1.00 10.46 295 GLN A CA 1
ATOM 4146 C C . GLN A 1 295 ? 20.537 63.019 15.867 1.00 8.43 295 GLN 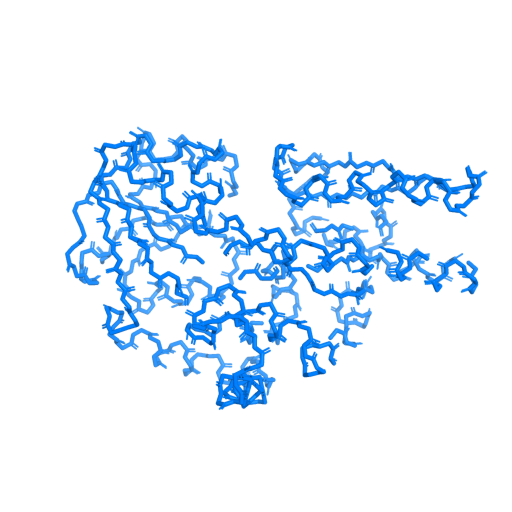A C 1
ATOM 4147 O O . GLN A 1 295 ? 19.468 63.177 16.451 1.00 9.42 295 GLN A O 1
ATOM 4161 N N . SER A 1 296 ? 21.463 63.969 15.803 1.00 10.62 296 SER A N 1
ATOM 4162 C CA . SER A 1 296 ? 21.249 65.241 16.487 1.00 11.83 296 SER A CA 1
ATOM 4163 C C . SER A 1 296 ? 20.014 65.974 15.958 1.00 12.63 296 SER A C 1
ATOM 4164 O O . SER A 1 296 ? 19.395 66.768 16.674 1.00 14.38 296 SER A O 1
ATOM 4172 N N . PHE A 1 297 ? 19.644 65.697 14.717 1.00 10.24 297 PHE A N 1
ATOM 4173 C CA . PHE A 1 297 ? 18.484 66.318 14.102 1.00 12.36 297 PHE A CA 1
ATOM 4174 C C . PHE A 1 297 ? 17.216 66.105 14.933 1.00 11.35 297 PHE A C 1
ATOM 4175 O O . PHE A 1 297 ? 16.343 66.970 14.991 1.00 14.10 297 PHE A O 1
ATOM 4192 N N . PHE A 1 298 ? 17.121 64.970 15.611 1.00 8.70 298 PHE A N 1
ATOM 4193 C CA . PHE A 1 298 ? 15.894 64.581 16.286 1.00 8.77 298 PHE A CA 1
ATOM 4194 C C . PHE A 1 298 ? 15.783 65.036 17.732 1.00 8.51 298 PHE A C 1
ATOM 4195 O O . PHE A 1 298 ? 14.800 64.742 18.398 1.00 9.55 298 PHE A O 1
ATOM 4212 N N . GLY A 1 299 ? 16.771 65.771 18.218 1.00 9.25 299 GLY A N 1
ATOM 4213 C CA . GLY A 1 299 ? 16.644 66.384 19.534 1.00 10.50 299 GLY A CA 1
ATOM 4214 C C . GLY A 1 299 ? 16.332 65.368 20.616 1.00 9.05 299 GLY A C 1
ATOM 4215 O O . GLY A 1 299 ? 16.918 64.292 20.648 1.00 10.71 299 GLY A O 1
ATOM 4219 N N . ASP A 1 300 ? 15.384 65.687 21.486 1.00 9.15 300 ASP A N 1
ATOM 4220 C CA . ASP A 1 300 ? 15.117 64.868 22.664 1.00 8.42 300 ASP A CA 1
ATOM 4221 C C . ASP A 1 300 ? 14.191 63.701 22.375 1.00 7.67 300 ASP A C 1
ATOM 4222 O O . ASP A 1 300 ? 13.805 62.984 23.298 1.00 9.30 300 ASP A O 1
ATOM 4231 N N . ALA A 1 301 ? 13.852 63.463 21.113 1.00 7.76 301 ALA A N 1
ATOM 4232 C CA . ALA A 1 301 ? 12.900 62.392 20.812 1.00 8.27 301 ALA A CA 1
ATOM 4233 C C . ALA A 1 301 ? 13.492 61.021 21.089 1.00 6.93 301 ALA A C 1
ATOM 4234 O O . ALA A 1 301 ? 12.776 60.078 21.471 1.00 7.58 301 ALA A O 1
ATOM 4241 N N . ILE A 1 302 ? 14.788 60.878 20.864 1.00 7.13 302 ILE A N 1
ATOM 4242 C CA . ILE A 1 302 ? 15.435 59.611 21.081 1.00 7.38 302 ILE A CA 1
ATOM 4243 C C . ILE A 1 302 ? 15.447 59.258 22.566 1.00 6.03 302 ILE A C 1
ATOM 4244 O O . ILE A 1 302 ? 15.145 58.132 22.941 1.00 7.01 302 ILE A O 1
ATOM 4260 N N . ALA A 1 303 ? 15.769 60.214 23.419 1.00 6.24 303 ALA A N 1
ATOM 4261 C CA . ALA A 1 303 ? 15.754 60.011 24.857 1.00 6.43 303 ALA A CA 1
ATOM 4262 C C . ALA A 1 303 ? 14.345 59.648 25.320 1.00 5.89 303 ALA A C 1
ATOM 4263 O O . ALA A 1 303 ? 14.165 58.750 26.148 1.00 5.98 303 ALA A O 1
ATOM 4270 N N . GLN A 1 304 ? 13.334 60.352 24.816 1.00 5.84 304 GLN A N 1
ATOM 4271 C CA . GLN A 1 304 ? 11.964 60.046 25.191 1.00 6.02 304 GLN A CA 1
ATOM 4272 C C . GLN A 1 304 ? 11.595 58.634 24.804 1.00 5.52 304 GLN A C 1
ATOM 4273 O O . GLN A 1 304 ? 10.887 57.956 25.537 1.00 5.68 304 GLN A O 1
ATOM 4287 N N . TRP A 1 305 ? 12.056 58.182 23.642 1.00 5.12 305 TRP A N 1
ATOM 4288 C CA . TRP A 1 305 ? 11.770 56.827 23.186 1.00 5.05 305 TRP A CA 1
ATOM 4289 C C . TRP A 1 305 ? 12.339 55.810 24.165 1.00 5.45 305 TRP A C 1
ATOM 4290 O O . TRP A 1 305 ? 11.686 54.832 24.525 1.00 5.26 305 TRP A O 1
ATOM 4311 N N . GLU A 1 306 ? 13.567 56.038 24.601 1.00 5.67 306 GLU A N 1
ATOM 4312 C CA . GLU A 1 306 ? 14.211 55.153 25.556 1.00 6.04 306 GLU A CA 1
ATOM 4313 C C . GLU A 1 306 ? 13.395 55.050 26.843 1.00 6.34 306 GLU A C 1
ATOM 4314 O O . GLU A 1 306 ? 13.217 53.968 27.400 1.00 7.14 306 GLU A O 1
ATOM 4322 N N . THR A 1 307 ? 12.886 56.166 27.338 1.00 5.69 307 THR A N 1
ATOM 4323 C CA . THR A 1 307 ? 12.075 56.128 28.550 1.00 5.75 307 THR A CA 1
ATOM 4324 C C . THR A 1 307 ? 10.796 55.329 28.334 1.00 6.21 307 THR A C 1
ATOM 4325 O O . THR A 1 307 ? 10.377 54.566 29.195 1.00 7.19 307 THR A O 1
ATOM 4336 N N . ILE A 1 308 ? 10.176 55.467 27.175 1.00 5.71 308 ILE A N 1
ATOM 4337 C CA . ILE A 1 308 ? 8.973 54.696 26.891 1.00 6.23 308 ILE A CA 1
ATOM 4338 C C . ILE A 1 308 ? 9.281 53.207 26.878 1.00 6.83 308 ILE A C 1
ATOM 4339 O O . ILE A 1 308 ? 8.520 52.391 27.431 1.00 8.25 308 ILE A O 1
ATOM 4355 N N . TRP A 1 309 ? 10.372 52.818 26.230 1.00 5.35 309 TRP A N 1
ATOM 4356 C CA . TRP A 1 309 ? 10.625 51.415 25.935 1.00 5.99 309 TRP A CA 1
ATOM 4357 C C . TRP A 1 309 ? 11.408 50.646 27.004 1.00 6.78 309 TRP A C 1
ATOM 4358 O O . TRP A 1 309 ? 11.479 49.414 26.936 1.00 7.75 309 TRP A O 1
ATOM 4379 N N . ALA A 1 310 ? 11.937 51.355 27.993 1.00 9.07 310 ALA A N 1
ATOM 4380 C CA . ALA A 1 310 ? 12.771 50.745 29.034 1.00 11.04 310 ALA A CA 1
ATOM 4381 C C . ALA A 1 310 ? 12.072 49.557 29.686 1.00 11.39 310 ALA A C 1
ATOM 4382 O O . ALA A 1 310 ? 12.688 48.504 29.873 1.00 13.71 310 ALA A O 1
ATOM 4389 N N . ASP A 1 311 ? 10.795 49.684 30.025 1.00 10.83 311 ASP A N 1
ATOM 4390 C CA . ASP A 1 311 ? 10.147 48.551 30.688 1.00 13.88 311 ASP A CA 1
ATOM 4391 C C . ASP A 1 311 ? 9.206 47.776 29.773 1.00 15.46 311 ASP A C 1
ATOM 4392 O O . ASP A 1 311 ? 8.378 47.004 30.253 1.00 19.95 311 ASP A O 1
ATOM 4401 N N A LYS A 1 312 ? 9.340 47.980 28.466 0.31 9.32 312 LYS A N 1
ATOM 4402 N N B LYS A 1 312 ? 9.329 47.983 28.463 0.69 8.31 312 LYS A N 1
ATOM 4403 C CA A LYS A 1 312 ? 8.571 47.223 27.488 0.31 9.00 312 LYS A CA 1
ATOM 4404 C CA B LYS A 1 312 ? 8.560 47.228 27.482 0.69 8.81 312 LYS A CA 1
ATOM 4405 C C A LYS A 1 312 ? 9.431 46.152 26.836 0.31 8.00 312 LYS A C 1
ATOM 4406 C C B LYS A 1 312 ? 9.419 46.187 26.781 0.69 7.40 312 LYS A C 1
ATOM 4407 O O A LYS A 1 312 ? 8.945 45.068 26.523 0.31 9.20 312 LYS A O 1
ATOM 4408 O O B LYS A 1 312 ? 8.914 45.158 26.354 0.69 9.85 312 LYS A O 1
ATOM 4445 N N . ALA A 1 313 ? 10.711 46.457 26.635 1.00 7.39 313 ALA A N 1
ATOM 4446 C CA . ALA A 1 313 ? 11.607 45.567 25.901 1.00 7.40 313 ALA A CA 1
ATOM 4447 C C . ALA A 1 313 ? 12.861 45.281 26.719 1.00 7.46 313 ALA A C 1
ATOM 4448 O O . ALA A 1 313 ? 13.881 45.944 26.549 1.00 8.32 313 ALA A O 1
ATOM 4456 N N . PRO A 1 314 ? 12.792 44.271 27.576 1.00 8.43 314 PRO A N 1
ATOM 4457 C CA . PRO A 1 314 ? 13.905 43.981 28.478 1.00 9.89 314 PRO A CA 1
ATOM 4458 C C . PRO A 1 314 ? 15.228 43.657 27.793 1.00 8.19 314 PRO A C 1
ATOM 4459 O O . PRO A 1 314 ? 16.253 43.734 28.484 1.00 8.71 314 PRO A O 1
ATOM 4470 N N . SER A 1 315 ? 15.222 43.241 26.533 1.00 7.64 315 SER A N 1
ATOM 4471 C CA . SER A 1 315 ? 16.460 42.932 25.837 1.00 7.57 315 SER A CA 1
ATOM 4472 C C . SER A 1 315 ? 17.228 44.171 25.411 1.00 7.89 315 SER A C 1
ATOM 4473 O O . SER A 1 315 ? 18.342 44.060 24.916 1.00 8.51 315 SER A O 1
ATOM 4481 N N . LEU A 1 316 ? 16.660 45.369 25.547 1.00 7.55 316 LEU A N 1
ATOM 4482 C CA . LEU A 1 316 ? 17.345 46.516 24.972 1.00 8.05 316 LEU A CA 1
ATOM 4483 C C . LEU A 1 316 ? 18.766 46.757 25.508 1.00 8.18 316 LEU A C 1
ATOM 4484 O O . LEU A 1 316 ? 19.662 47.013 24.723 1.00 8.14 316 LEU A O 1
ATOM 4500 N N . PRO A 1 317 ? 18.993 46.679 26.836 1.00 8.83 317 PRO A N 1
ATOM 4501 C CA . PRO A 1 317 ? 20.368 46.951 27.272 1.00 9.50 317 PRO A CA 1
ATOM 4502 C C . PRO A 1 317 ? 21.386 45.989 26.675 1.00 9.43 317 PRO A C 1
ATOM 4503 O O . PRO A 1 317 ? 22.461 46.415 26.267 1.00 9.69 317 PR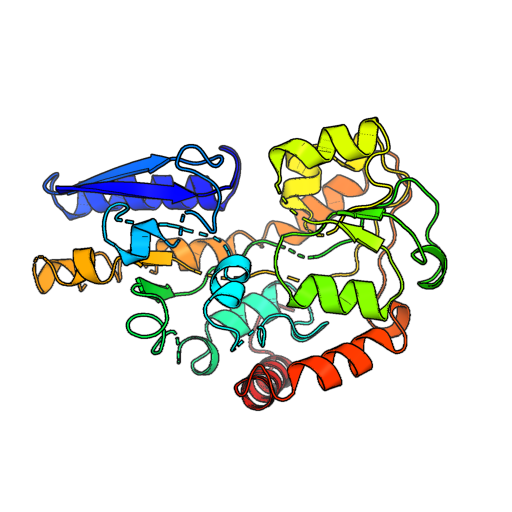O A O 1
ATOM 4514 N N . GLU A 1 318 ? 21.058 44.699 26.601 1.00 9.17 318 GLU A N 1
ATOM 4515 C CA . GLU A 1 318 ? 22.004 43.747 26.027 1.00 9.19 318 GLU A CA 1
ATOM 4516 C C . GLU A 1 318 ? 22.184 43.987 24.520 1.00 8.58 318 GLU A C 1
ATOM 4517 O O . GLU A 1 318 ? 23.283 43.866 23.982 1.00 8.75 318 GLU A O 1
ATOM 4529 N N . LEU A 1 319 ? 21.110 44.340 23.824 1.00 7.93 319 LEU A N 1
ATOM 4530 C CA . LEU A 1 319 ? 21.216 44.626 22.400 1.00 7.42 319 LEU A CA 1
ATOM 4531 C C . LEU A 1 319 ? 22.077 45.871 22.171 1.00 8.07 319 LEU A C 1
ATOM 4532 O O . LEU A 1 319 ? 22.869 45.923 21.231 1.00 8.65 319 LEU A O 1
ATOM 4548 N N . ARG A 1 320 ? 21.928 46.882 23.022 1.00 8.22 320 ARG A N 1
ATOM 4549 C CA . ARG A 1 320 ? 22.751 48.077 22.894 1.00 8.60 320 ARG A CA 1
ATOM 4550 C C . ARG A 1 320 ? 24.216 47.723 23.102 1.00 9.35 320 ARG A C 1
ATOM 4551 O O . ARG A 1 320 ? 25.084 48.237 22.397 1.00 10.82 320 ARG A O 1
ATOM 4572 N N . LYS A 1 321 ? 24.502 46.838 24.060 1.00 9.57 321 LYS A N 1
ATOM 4573 C CA . LYS A 1 321 ? 25.869 46.417 24.317 1.00 11.32 321 LYS A CA 1
ATOM 4574 C C . LYS A 1 321 ? 26.441 45.653 23.131 1.00 10.96 321 LYS A C 1
ATOM 4575 O O . LYS A 1 321 ? 27.580 45.858 22.730 1.00 11.05 321 LYS A O 1
ATOM 4594 N N . THR A 1 322 ? 25.637 44.769 22.566 1.00 9.17 322 THR A N 1
ATOM 4595 C CA . THR A 1 322 ? 26.057 44.005 21.403 1.00 9.48 322 THR A CA 1
ATOM 4596 C C . THR A 1 322 ? 26.362 44.933 20.228 1.00 8.59 322 THR A C 1
ATOM 4597 O O . THR A 1 322 ? 27.380 44.789 19.556 1.00 8.80 322 THR A O 1
ATOM 4608 N N . ALA A 1 323 ? 25.471 45.890 19.993 1.00 8.22 323 ALA A N 1
ATOM 4609 C CA . ALA A 1 323 ? 25.658 46.838 18.905 1.00 8.94 323 ALA A CA 1
ATOM 4610 C C . ALA A 1 323 ? 26.934 47.650 19.102 1.00 9.16 323 ALA A C 1
ATOM 4611 O O . ALA A 1 323 ? 27.703 47.874 18.165 1.00 10.07 323 ALA A O 1
ATOM 4618 N N . ALA A 1 324 ? 27.168 48.110 20.332 1.00 9.55 324 ALA A N 1
ATOM 4619 C CA . ALA A 1 324 ? 28.350 48.923 20.631 1.00 12.11 324 ALA A CA 1
ATOM 4620 C C . ALA A 1 324 ? 29.613 48.110 20.430 1.00 11.47 324 ALA A C 1
ATOM 4621 O O . ALA A 1 324 ? 30.610 48.618 19.906 1.00 13.91 324 ALA A O 1
ATOM 4628 N N . ASP A 1 325 ? 29.602 46.851 20.853 1.00 11.82 325 ASP A N 1
ATOM 4629 C CA . ASP A 1 325 ? 30.780 46.011 20.695 1.00 12.96 325 ASP A CA 1
ATOM 4630 C C . ASP A 1 325 ? 31.097 45.725 19.222 1.00 11.95 325 ASP A C 1
ATOM 4631 O O . ASP A 1 325 ? 32.256 45.729 18.824 1.00 13.33 325 ASP A O 1
ATOM 4638 N N . LEU A 1 326 ? 30.079 45.468 18.410 1.00 9.84 326 LEU A N 1
ATOM 4639 C CA . LEU A 1 326 ? 30.308 45.215 16.990 1.00 10.35 326 LEU A CA 1
ATOM 4640 C C . LEU A 1 326 ? 30.975 46.410 16.339 1.00 10.44 326 LEU A C 1
ATOM 4641 O O . LEU A 1 326 ? 31.881 46.266 15.529 1.00 11.69 326 LEU A O 1
ATOM 4657 N N . GLN A 1 327 ? 30.530 47.600 16.706 1.00 9.88 327 GLN A N 1
ATOM 4658 C CA . GLN A 1 327 ? 31.105 48.812 16.147 1.00 12.95 327 GLN A CA 1
ATOM 4659 C C . GLN A 1 327 ? 32.536 49.045 16.638 1.00 15.17 327 GLN A C 1
ATOM 4660 O O . GLN A 1 327 ? 33.433 49.365 15.844 1.00 16.36 327 GLN A O 1
ATOM 4674 N N . ALA A 1 328 ? 32.759 48.874 17.937 1.00 14.76 328 ALA A N 1
ATOM 4675 C CA . ALA A 1 328 ? 34.074 49.130 18.525 1.00 15.86 328 ALA A CA 1
ATOM 4676 C C . ALA A 1 328 ? 35.128 48.188 17.964 1.00 17.54 328 ALA A C 1
ATOM 4677 O O . ALA A 1 328 ? 36.295 48.554 17.846 1.00 18.49 328 ALA A O 1
ATOM 4684 N N . GLU A 1 329 ? 34.719 46.969 17.631 1.00 15.72 329 GLU A N 1
ATOM 4685 C CA . GLU A 1 329 ? 35.641 45.951 17.137 1.00 17.02 329 GLU A CA 1
ATOM 4686 C C . GLU A 1 329 ? 35.696 45.908 15.604 1.00 16.31 329 GLU A C 1
ATOM 4687 O O . GLU A 1 329 ? 36.403 45.079 15.022 1.00 17.33 329 GLU A O 1
ATOM 4691 N N . ASN A 1 330 ? 34.946 46.791 14.955 1.00 14.76 330 ASN A N 1
ATOM 4692 C CA . ASN A 1 330 ? 34.941 46.869 13.495 1.00 14.19 330 ASN A CA 1
ATOM 4693 C C . ASN A 1 330 ? 34.598 45.540 12.823 1.00 13.52 330 ASN A C 1
ATOM 4694 O O . ASN A 1 330 ? 35.290 45.088 11.904 1.00 16.88 330 ASN A O 1
ATOM 4705 N N . LEU A 1 331 ? 33.502 44.937 13.262 1.00 10.22 331 LEU A N 1
ATOM 4706 C CA . LEU A 1 331 ? 33.124 43.602 12.832 1.00 11.13 331 LEU A CA 1
ATOM 4707 C C . LEU A 1 331 ? 32.088 43.616 11.712 1.00 10.92 331 LEU A C 1
ATOM 4708 O O . LEU A 1 331 ? 31.207 42.754 11.641 1.00 13.49 331 LEU A O 1
ATOM 4724 N N . TYR A 1 332 ? 32.196 44.606 10.835 1.00 9.91 332 TYR A N 1
ATOM 4725 C CA . TYR A 1 332 ? 31.386 44.672 9.632 1.00 8.41 332 TYR A CA 1
ATOM 4726 C C . TYR A 1 332 ? 32.023 45.689 8.692 1.00 8.75 332 TYR A C 1
ATOM 4727 O O . TYR A 1 332 ? 32.968 46.394 9.047 1.00 9.49 332 TYR A O 1
ATOM 4745 N N . PHE A 1 333 ? 31.509 45.738 7.478 1.00 8.11 333 PHE A N 1
ATOM 4746 C CA . PHE A 1 333 ? 32.048 46.613 6.450 1.00 8.43 333 PHE A CA 1
ATOM 4747 C C . PHE A 1 333 ? 31.656 48.061 6.747 1.00 8.57 333 PHE A C 1
ATOM 4748 O O . PHE A 1 333 ? 30.463 48.382 6.837 1.00 8.56 333 PHE A O 1
ATOM 4765 N N . GLN A 1 334 ? 32.650 48.940 6.878 1.00 9.33 334 GLN A N 1
ATOM 4766 C CA . GLN A 1 334 ? 32.430 50.346 7.206 1.00 9.82 334 GLN A CA 1
ATOM 4767 C C . GLN A 1 334 ? 33.666 51.133 6.870 1.00 10.75 334 GLN A C 1
ATOM 4768 O O . GLN A 1 334 ? 33.640 52.369 6.811 1.00 11.76 334 GLN A O 1
#

Secondary structure (DSSP, 8-state):
-EEEEE-SS-TTSHHHHHHHHHHHHHHHHTTTS-EEEEE-TTTT--S---HHHHHTS-----HHHHHHH----GGGSTTSSSSHHHHHHHHHSHHHH--TTHHHHHSEEE---------EEESS--SSGGGGTT-EEE--SSHHHHHHHHHHT-EEE--GGGHHHHHHHTS-SEE--HHHHHHTTGGGG-SEEEE-------EEEHHHHH--HHHH------HHHHHHHHH---HHHHHHHTTSSSSEEEE--GGGGTTHHHHHHHHHTTT-TTHHHHHHHHHHHHHTT-S--

Solvent-accessible surface area: 12178 Å² total